Protein AF-W2TMZ4-F1 (afdb_monomer_lite)

pLDDT: mean 81.74, std 13.51, range [22.08, 96.88]

Sequence (343 aa):
MSKDCGSLALTAAIALEADFVFIPEVPPASDWPDVLCSHLQRKRKYDVRVARLGHIQRGGRPSFLDRYLGCRMGFEAINALLRSEPASPKVLCLKGHVIAKVPLSKVISYTRRVREERRKGSYGEAVDIRGGNFRQKTDFVQLIAEPPNFFFGVSKNFGVIHCGSPAAGMNGVTHAFVRIANHSKYNVYGIEGCWEGLMEGKFRELNWGNVAGWMSRGGSELGTKRQLPTDVEKIAEALNDQNIEGLLIVGGFEIIETMGGRCGFLAIMTALATGADKALVFQEDFTEKEIRKIFEDAWFKNERELGHYTIIRSEGANDSTTCEEIRRNFENFSSEKKVIVVD

InterPro domains:
  IPR000023 Phosphofructokinase domain [PF00365] (34-81)
  IPR000023 Phosphofructokinase domain [PF00365] (158-254)
  IPR000023 Phosphofructokinase domain [PF00365] (255-332)
  IPR015912 Phosphofructokinase, conserved site [PS00433] (49-67)
  IPR022953 ATP-dependent 6-phosphofructokinase [PR00476] (160-179)
  IPR022953 ATP-dependent 6-phosphofructokinase [PR00476] (185-198)
  IPR022953 ATP-dependent 6-phosphofructokinase [PR00476] (243-259)
  IPR022953 ATP-dependen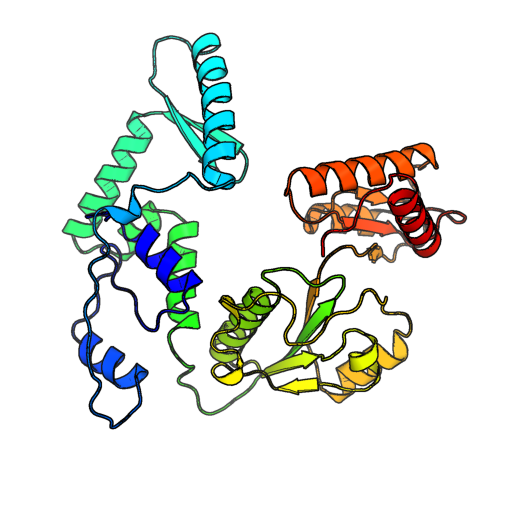t 6-phosphofructokinase [PR00476] (334-343)
  IPR035966 Phosphofructokinase superfamily [G3DSA:3.40.50.460] (1-45)
  IPR035966 Phosphofructokinase superfamily [G3DSA:3.40.50.460] (46-137)
  IPR035966 Phosphofructokinase superfamily [G3DSA:3.40.50.460] (254-342)
  IPR035966 Phosphofructokinase superfamily [SSF53784] (3-117)
  IPR035966 Phosphofructokinase superfamily [SSF53784] (142-321)

Foldseek 3Di:
DCPQFCPVQLVVCLLQVPLDTATLLDHDDPCVVVVSVVLVPDPDDDDDDDDDCPPVVPDDDDDPVRVVVVVVLVVVVVVCVVPDDPPFDWDFDDDPNDTDTHTPVVVVVLVVVLVVCSVVVVSVVNQPSVHDVSVVSVVLSVLLNDQAPDDDDADAEAEEEEEDFWFQCLLVVVLSCQSNCVNVRHWYWYQAPGLVSLLVLRTDTDHSPVSPPSSVDGTDPSDYDNDDNPPVPSNVVSCVVVRHPYYHYHYADDAAEDEDAQHQPVQVVVCVVVVAPEEQHLVDDDDPVNLVVLLVVQVVCVVSVVDGHYYYYYCNSDPVCHSVNSVVVSVVVVVVPPDDPPD

Organism: Necator americanus (NCBI:txid51031)

Structure (mmCIF, N/CA/C/O backbone):
data_AF-W2TMZ4-F1
#
_entry.id   AF-W2TMZ4-F1
#
loop_
_atom_site.group_PDB
_atom_site.id
_atom_site.type_symbol
_atom_site.label_atom_id
_atom_site.label_alt_id
_atom_site.label_comp_id
_atom_site.label_asym_id
_atom_site.label_entity_id
_atom_site.label_seq_id
_atom_site.pdbx_PDB_ins_code
_atom_site.Cartn_x
_atom_site.Cartn_y
_atom_site.Cartn_z
_atom_site.occupancy
_atom_site.B_iso_or_equiv
_atom_site.auth_seq_id
_atom_site.auth_comp_id
_atom_site.auth_asym_id
_atom_site.auth_atom_id
_atom_site.pdbx_PDB_model_num
ATOM 1 N N . MET A 1 1 ? 1.263 4.592 -23.435 1.00 80.94 1 MET A N 1
ATOM 2 C CA . MET A 1 1 ? 2.709 4.612 -23.097 1.00 80.94 1 MET A CA 1
ATOM 3 C C . MET A 1 1 ? 3.186 3.187 -22.791 1.00 80.94 1 MET A C 1
ATOM 5 O O . MET A 1 1 ? 2.329 2.339 -22.619 1.00 80.94 1 MET A O 1
ATOM 9 N N . SER A 1 2 ? 4.501 2.914 -22.727 1.00 74.50 2 SER A N 1
ATOM 10 C CA . SER A 1 2 ? 5.073 1.615 -22.296 1.00 74.50 2 SER A CA 1
ATOM 11 C C . SER A 1 2 ? 4.720 0.387 -23.165 1.00 74.50 2 SER A C 1
ATOM 13 O O . SER A 1 2 ? 4.033 -0.527 -22.726 1.00 74.50 2 SER A O 1
ATOM 15 N N . LYS A 1 3 ? 5.222 0.347 -24.412 1.00 77.94 3 LYS A N 1
ATOM 16 C CA . LYS A 1 3 ? 4.899 -0.708 -25.404 1.00 77.94 3 LYS A CA 1
ATOM 17 C C . LYS A 1 3 ? 5.165 -2.144 -24.919 1.00 77.94 3 LYS A C 1
ATOM 19 O O . LYS A 1 3 ? 4.419 -3.047 -25.271 1.00 77.94 3 LYS A O 1
ATOM 24 N N . ASP A 1 4 ? 6.210 -2.336 -24.114 1.00 85.31 4 ASP A N 1
ATOM 25 C CA . ASP A 1 4 ? 6.689 -3.663 -23.705 1.00 85.31 4 ASP A CA 1
ATOM 26 C C . ASP A 1 4 ? 6.558 -3.938 -22.200 1.00 85.31 4 ASP A C 1
ATOM 28 O O . ASP A 1 4 ? 7.120 -4.930 -21.735 1.00 85.31 4 ASP A O 1
ATOM 32 N N . CYS A 1 5 ? 5.910 -3.059 -21.425 1.00 90.69 5 CYS A N 1
ATOM 33 C CA . CYS A 1 5 ? 5.837 -3.191 -19.967 1.00 90.69 5 CYS A CA 1
ATOM 34 C C . CYS A 1 5 ? 4.483 -2.750 -19.398 1.00 90.69 5 CYS A C 1
ATOM 36 O O . CYS A 1 5 ? 4.091 -1.592 -19.548 1.00 90.69 5 CYS A O 1
ATOM 38 N N . GLY A 1 6 ? 3.806 -3.651 -18.689 1.00 92.88 6 GLY A N 1
ATOM 39 C CA . GLY A 1 6 ? 2.503 -3.425 -18.066 1.00 92.88 6 GLY A CA 1
ATOM 40 C C . GLY A 1 6 ? 2.525 -2.674 -16.735 1.00 92.88 6 GLY A C 1
ATOM 41 O O . GLY A 1 6 ? 1.464 -2.338 -16.226 1.00 92.88 6 GLY A O 1
ATOM 42 N N . SER A 1 7 ? 3.695 -2.358 -16.167 1.00 92.56 7 SER A N 1
ATOM 43 C CA . SER A 1 7 ? 3.798 -1.837 -14.789 1.00 92.56 7 SER A CA 1
ATOM 44 C C . SER A 1 7 ? 2.985 -0.565 -14.541 1.00 92.56 7 SER A C 1
ATOM 46 O O . SER A 1 7 ? 2.459 -0.378 -13.443 1.00 92.56 7 SER A O 1
ATOM 48 N N . LEU A 1 8 ? 2.906 0.328 -15.532 1.00 93.38 8 LEU A N 1
ATOM 49 C CA . LEU A 1 8 ? 2.123 1.556 -15.411 1.00 93.38 8 LEU A CA 1
ATOM 50 C C . LEU A 1 8 ? 0.622 1.263 -15.449 1.00 93.38 8 LEU A C 1
ATOM 52 O O . LEU A 1 8 ? -0.110 1.792 -14.623 1.00 93.38 8 LEU A O 1
ATOM 56 N N . ALA A 1 9 ? 0.183 0.408 -16.378 1.00 93.69 9 ALA A N 1
ATOM 57 C CA . ALA A 1 9 ? -1.216 0.003 -16.484 1.00 93.69 9 ALA A CA 1
ATOM 58 C C . ALA A 1 9 ? -1.670 -0.716 -15.212 1.00 93.69 9 ALA A C 1
ATOM 60 O O . ALA A 1 9 ? -2.728 -0.409 -14.688 1.00 93.69 9 ALA A O 1
ATOM 61 N N . LEU A 1 10 ? -0.822 -1.590 -14.670 1.00 92.81 10 LEU A N 1
ATOM 62 C CA . LEU A 1 10 ? -1.090 -2.326 -13.444 1.00 92.81 10 LEU A CA 1
ATOM 63 C C . LEU A 1 10 ? -1.180 -1.403 -12.223 1.00 92.81 10 LEU A C 1
ATOM 65 O O . LEU A 1 10 ? -2.120 -1.491 -11.449 1.00 92.81 10 LEU A O 1
ATOM 69 N N . THR A 1 11 ? -0.242 -0.464 -12.075 1.00 92.12 11 THR A N 1
ATOM 70 C CA . THR A 1 11 ? -0.281 0.501 -10.962 1.00 92.12 11 THR A CA 1
ATOM 71 C C . THR A 1 11 ? -1.493 1.436 -11.072 1.00 92.12 11 THR A C 1
ATOM 73 O O . THR A 1 11 ? -2.110 1.745 -10.060 1.00 92.12 11 THR A O 1
ATOM 76 N N . ALA A 1 12 ? -1.865 1.853 -12.287 1.00 92.31 12 ALA A N 1
ATOM 77 C CA . ALA A 1 12 ? -3.070 2.649 -12.515 1.00 92.31 12 ALA A CA 1
ATOM 78 C C . ALA A 1 12 ? -4.353 1.849 -12.249 1.00 92.31 12 ALA A C 1
ATOM 80 O O . ALA A 1 12 ? -5.278 2.387 -11.656 1.00 92.31 12 ALA A O 1
ATOM 81 N N . ALA A 1 13 ? -4.393 0.576 -12.650 1.00 91.12 13 ALA A N 1
ATOM 82 C CA . ALA A 1 13 ? -5.521 -0.311 -12.391 1.00 91.12 13 ALA A CA 1
ATOM 83 C C . ALA A 1 13 ? -5.754 -0.497 -10.892 1.00 91.12 13 ALA A C 1
ATOM 85 O O . ALA A 1 13 ? -6.890 -0.397 -10.449 1.00 91.12 13 ALA A O 1
ATOM 86 N N . ILE A 1 14 ? -4.676 -0.673 -10.119 1.00 89.56 14 ILE A N 1
ATOM 87 C CA . ILE A 1 14 ? -4.746 -0.683 -8.656 1.00 89.56 14 ILE A CA 1
ATOM 88 C C . ILE A 1 14 ? -5.342 0.630 -8.169 1.00 89.56 14 ILE A C 1
ATOM 90 O O . ILE A 1 14 ? -6.421 0.612 -7.603 1.00 89.56 14 ILE A O 1
ATOM 94 N N . ALA A 1 15 ? -4.682 1.756 -8.447 1.00 88.44 15 ALA A N 1
ATOM 95 C CA . ALA A 1 15 ? -5.043 3.056 -7.883 1.00 88.44 15 ALA A CA 1
ATOM 96 C C . ALA A 1 15 ? -6.461 3.540 -8.239 1.00 88.44 15 ALA A C 1
ATOM 98 O O . ALA A 1 15 ? -7.009 4.382 -7.534 1.00 88.44 15 ALA A O 1
ATOM 99 N N . LEU A 1 16 ? -7.025 3.053 -9.347 1.00 87.94 16 LEU A N 1
ATOM 100 C CA . LEU A 1 16 ? -8.347 3.434 -9.843 1.00 87.94 16 LEU A CA 1
ATOM 101 C C . LEU A 1 16 ? -9.415 2.359 -9.614 1.00 87.94 16 LEU A C 1
ATOM 103 O O . LEU A 1 16 ? -10.528 2.540 -10.097 1.00 87.94 16 LEU A O 1
ATOM 107 N N . GLU A 1 17 ? -9.087 1.257 -8.932 1.00 86.94 17 GLU A N 1
ATOM 108 C CA . GLU A 1 17 ? -9.983 0.102 -8.772 1.00 86.94 17 GLU A CA 1
ATOM 109 C C . GLU A 1 17 ? -10.542 -0.398 -10.120 1.00 86.94 17 GLU A C 1
ATOM 111 O O . GLU A 1 17 ? -11.734 -0.657 -10.256 1.00 86.94 17 GLU A O 1
ATOM 116 N N . ALA A 1 18 ? -9.695 -0.490 -11.150 1.00 88.25 18 ALA A N 1
ATOM 117 C CA . ALA A 1 18 ? -10.153 -0.880 -12.480 1.00 88.25 18 ALA A CA 1
ATOM 118 C C . ALA A 1 18 ? -10.718 -2.310 -12.484 1.00 88.25 18 ALA A C 1
ATOM 120 O O . ALA A 1 18 ? -10.058 -3.235 -12.011 1.00 88.25 18 ALA A O 1
ATOM 121 N N . ASP A 1 19 ? -11.883 -2.499 -13.112 1.00 85.06 19 ASP A N 1
ATOM 122 C CA . ASP A 1 19 ? -12.548 -3.807 -13.228 1.00 85.06 19 ASP A CA 1
ATOM 123 C C . ASP A 1 19 ? -11.737 -4.826 -14.046 1.00 85.06 19 ASP A C 1
ATOM 125 O O . ASP A 1 19 ? -11.918 -6.036 -13.925 1.00 85.06 19 ASP A O 1
ATOM 129 N N . PHE A 1 20 ? -10.865 -4.344 -14.937 1.00 87.31 20 PHE A N 1
ATOM 130 C CA . PHE A 1 20 ? -10.022 -5.193 -15.769 1.00 87.31 20 PHE A CA 1
ATOM 131 C C . PHE A 1 20 ? -8.765 -4.453 -16.228 1.00 87.31 20 PHE A C 1
ATOM 133 O O . PHE A 1 20 ? -8.796 -3.250 -16.508 1.00 87.31 20 PHE A O 1
ATOM 140 N N . VAL A 1 21 ? -7.652 -5.178 -16.373 1.00 90.75 21 VAL A N 1
ATOM 141 C CA . VAL A 1 21 ? -6.393 -4.626 -16.886 1.00 90.75 21 VAL A CA 1
ATOM 142 C C . VAL A 1 21 ? -5.788 -5.533 -17.950 1.00 90.75 21 VAL A C 1
ATOM 144 O O . VAL A 1 21 ? -5.666 -6.740 -17.776 1.00 90.75 21 VAL A O 1
ATOM 147 N N . PHE A 1 22 ? -5.354 -4.933 -19.057 1.00 91.38 22 PHE A N 1
ATOM 148 C CA . PHE A 1 22 ? -4.614 -5.632 -20.103 1.00 91.38 22 PHE A CA 1
ATOM 149 C C . PHE A 1 22 ? -3.136 -5.282 -19.998 1.00 91.38 22 PHE A C 1
ATOM 151 O O . PHE A 1 22 ? -2.757 -4.112 -20.128 1.00 91.38 22 PHE A O 1
ATOM 158 N N . ILE A 1 23 ? -2.292 -6.295 -19.794 1.00 92.62 23 ILE A N 1
ATOM 159 C CA . ILE A 1 23 ? -0.842 -6.120 -19.737 1.00 92.62 23 ILE A CA 1
ATOM 160 C C . ILE A 1 23 ? -0.109 -7.084 -20.673 1.00 92.62 23 ILE A C 1
ATOM 162 O O . ILE A 1 23 ? -0.524 -8.223 -20.857 1.00 92.62 23 ILE A O 1
ATOM 166 N N . PRO A 1 24 ? 1.014 -6.652 -21.266 1.00 91.19 24 PRO A N 1
ATOM 167 C CA . PRO A 1 24 ? 1.786 -7.489 -22.175 1.00 91.19 24 PRO A CA 1
ATOM 168 C C . PRO A 1 24 ? 2.429 -8.719 -21.513 1.00 91.19 24 PRO A C 1
ATOM 170 O O . PRO A 1 24 ? 2.790 -9.663 -22.219 1.00 91.19 24 PRO A O 1
ATOM 173 N N . GLU A 1 25 ? 2.663 -8.673 -20.200 1.00 91.06 25 GLU A N 1
ATOM 174 C CA . GLU A 1 25 ? 3.230 -9.774 -19.416 1.00 91.06 25 GLU A CA 1
ATOM 175 C C . GLU A 1 25 ? 2.227 -10.892 -19.119 1.00 91.06 25 GLU A C 1
ATOM 177 O O . GLU A 1 25 ? 2.657 -12.024 -18.953 1.00 91.06 25 GLU A O 1
ATOM 182 N N . VAL A 1 26 ? 0.929 -10.585 -19.086 1.00 89.12 26 VAL A N 1
ATOM 183 C CA . VAL A 1 26 ? -0.158 -11.536 -18.816 1.00 89.12 26 VAL A CA 1
ATOM 184 C C . VAL A 1 26 ? -1.250 -11.276 -19.855 1.00 89.12 26 VAL A C 1
ATOM 186 O O . VAL A 1 26 ? -2.139 -10.453 -19.620 1.00 89.12 26 VAL A O 1
ATOM 189 N N . PRO A 1 27 ? -1.145 -11.873 -21.055 1.00 88.75 27 PRO A N 1
ATOM 190 C CA . PRO A 1 27 ? -2.171 -11.695 -22.068 1.00 88.75 27 PRO A CA 1
ATOM 191 C C . PRO A 1 27 ? -3.493 -12.315 -21.597 1.00 88.75 27 PRO A C 1
ATOM 193 O O . PRO A 1 27 ? -3.479 -13.329 -20.896 1.00 88.75 27 PRO A O 1
ATOM 196 N N . PRO A 1 28 ? -4.633 -11.726 -21.985 1.00 88.12 28 PRO A N 1
ATOM 197 C CA . PRO A 1 28 ? -5.936 -12.272 -21.636 1.00 88.12 28 PRO A CA 1
ATOM 198 C C . PRO A 1 28 ? -6.146 -13.652 -22.282 1.00 88.12 28 PRO A C 1
ATOM 200 O O . PRO A 1 28 ? -5.740 -13.872 -23.428 1.00 88.12 28 PRO A O 1
ATOM 203 N N . ALA A 1 29 ? -6.800 -14.564 -21.560 1.00 87.25 29 ALA A N 1
ATOM 204 C CA . ALA A 1 29 ? -7.260 -15.845 -22.099 1.00 87.25 29 ALA A CA 1
ATOM 205 C C . ALA A 1 29 ? -8.334 -15.623 -23.180 1.00 87.25 29 ALA A C 1
ATOM 207 O O . ALA A 1 29 ? -8.919 -14.550 -23.255 1.00 87.25 29 ALA A O 1
ATOM 208 N N . SER A 1 30 ? -8.599 -16.599 -24.049 1.00 89.12 30 SER A N 1
ATOM 209 C CA . SER A 1 30 ? -9.514 -16.429 -25.195 1.00 89.12 30 SER A CA 1
ATOM 210 C C . SER A 1 30 ? -10.954 -16.062 -24.811 1.00 89.12 30 SER A C 1
ATOM 212 O O . SER A 1 30 ? -11.652 -15.434 -25.600 1.00 89.12 30 SER A O 1
ATOM 214 N N . ASP A 1 31 ? -11.375 -16.446 -23.610 1.00 89.94 31 ASP A N 1
ATOM 215 C CA . ASP A 1 31 ? -12.687 -16.205 -23.002 1.00 89.94 31 ASP A CA 1
ATOM 216 C C . ASP A 1 31 ? -12.772 -14.864 -22.250 1.00 89.94 31 ASP A C 1
ATOM 218 O O . ASP A 1 31 ? -13.804 -14.545 -21.660 1.00 89.94 31 ASP A O 1
ATOM 222 N N . TRP A 1 32 ? -11.729 -14.025 -22.305 1.00 88.19 32 TRP A N 1
ATOM 223 C CA . TRP A 1 32 ? -11.733 -12.710 -21.658 1.00 88.19 32 TRP A CA 1
ATOM 224 C C . TRP A 1 32 ? -12.945 -11.821 -21.982 1.00 88.19 32 TRP A C 1
ATOM 226 O O . TRP A 1 32 ? -13.347 -11.079 -21.082 1.00 88.19 32 TRP A O 1
ATOM 236 N N . PRO A 1 33 ? -13.548 -11.837 -23.197 1.00 87.75 33 PRO A N 1
ATOM 237 C CA . PRO A 1 33 ? -14.726 -11.019 -23.461 1.00 87.75 33 PRO A CA 1
ATOM 238 C C . PRO A 1 33 ? -15.910 -11.453 -22.598 1.00 87.75 33 PRO A C 1
ATOM 240 O O . PRO A 1 33 ? -16.601 -10.605 -22.040 1.00 87.75 33 PRO A O 1
ATOM 243 N N . ASP A 1 34 ? -16.106 -12.763 -22.444 1.00 85.94 34 ASP A N 1
ATOM 244 C CA . ASP A 1 34 ? -17.197 -13.333 -21.658 1.00 85.94 34 ASP A CA 1
ATOM 245 C C . ASP A 1 34 ? -16.980 -13.090 -20.164 1.00 85.94 34 ASP A C 1
ATOM 247 O O . ASP A 1 34 ? -17.918 -12.713 -19.459 1.00 85.94 34 ASP A O 1
ATOM 251 N N . VAL A 1 35 ? -15.735 -13.215 -19.690 1.00 82.81 35 VAL A N 1
ATOM 252 C CA . VAL A 1 35 ? -15.348 -12.888 -18.308 1.00 82.81 35 VAL A CA 1
ATOM 253 C C . VAL A 1 35 ? -15.600 -11.409 -18.010 1.00 82.81 35 VAL A C 1
ATOM 255 O O . VAL A 1 35 ? -16.278 -11.081 -17.038 1.00 82.81 35 VAL A O 1
ATOM 258 N N . LEU A 1 36 ? -15.144 -10.501 -18.880 1.00 83.19 36 LEU A N 1
ATOM 259 C CA . LEU A 1 36 ? -15.360 -9.061 -18.721 1.00 83.19 36 LEU A CA 1
ATOM 260 C C . LEU A 1 36 ? -16.853 -8.705 -18.734 1.00 83.19 36 LEU A C 1
ATOM 262 O O . LEU A 1 36 ? -17.326 -7.954 -17.880 1.00 83.19 36 LEU A O 1
ATOM 266 N N . CYS A 1 37 ? -17.614 -9.250 -19.685 1.00 81.44 37 CYS A N 1
ATOM 267 C CA . CYS A 1 37 ? -19.059 -9.045 -19.750 1.00 81.44 37 CYS A CA 1
ATOM 268 C C . CYS A 1 37 ? -19.773 -9.599 -18.512 1.00 81.44 37 CYS A C 1
ATOM 270 O O . CYS A 1 37 ? -20.729 -8.980 -18.037 1.00 81.44 37 CYS A O 1
ATOM 272 N N . SER A 1 38 ? -19.294 -10.723 -17.978 1.00 79.44 38 SER A N 1
ATOM 273 C CA . SER A 1 38 ? -19.798 -11.306 -16.739 1.00 79.44 38 SER A CA 1
ATOM 274 C C . SER A 1 38 ? -19.503 -10.401 -15.550 1.00 79.44 38 SER A C 1
ATOM 276 O O . SER A 1 38 ? -20.437 -10.104 -14.823 1.00 79.44 38 SER A O 1
ATOM 278 N N . HIS A 1 39 ? -18.283 -9.879 -15.377 1.00 75.50 39 HIS A N 1
ATOM 279 C CA . HIS A 1 39 ? -17.939 -8.964 -14.272 1.00 75.50 39 HIS A CA 1
ATOM 280 C C . HIS A 1 39 ? -18.761 -7.677 -14.285 1.00 75.50 39 HIS A C 1
ATOM 282 O O . HIS A 1 39 ? -19.214 -7.206 -13.244 1.00 75.50 39 HIS A O 1
ATOM 288 N N . LEU A 1 40 ? -19.042 -7.140 -15.472 1.00 75.12 40 LEU A N 1
ATOM 289 C CA . LEU A 1 40 ? -19.864 -5.941 -15.614 1.00 75.12 40 LEU A CA 1
ATOM 290 C C . LEU A 1 40 ? -21.353 -6.175 -15.269 1.00 75.12 40 LEU A C 1
ATOM 292 O O . LEU A 1 40 ? -22.114 -5.206 -15.326 1.00 75.12 40 LEU A O 1
ATOM 296 N N . GLN A 1 41 ? -21.766 -7.417 -14.933 1.00 65.00 41 GLN A N 1
ATOM 297 C CA . GLN A 1 41 ? -23.056 -7.887 -14.377 1.00 65.00 41 GLN A CA 1
ATOM 298 C C . GLN A 1 41 ? -24.266 -6.939 -14.517 1.00 65.00 41 GLN A C 1
ATOM 300 O O . GLN A 1 41 ? -25.002 -6.707 -13.557 1.00 65.00 41 GLN A O 1
ATOM 305 N N . ARG A 1 42 ? -24.564 -6.381 -15.697 1.00 54.56 42 ARG A N 1
ATOM 306 C CA . ARG A 1 42 ? -25.829 -5.655 -15.906 1.00 54.56 42 ARG A CA 1
ATOM 307 C C . ARG A 1 42 ? -26.330 -5.844 -17.324 1.00 54.56 42 ARG A C 1
ATOM 309 O O . ARG A 1 42 ? -25.661 -5.524 -18.299 1.00 54.56 42 ARG A O 1
ATOM 316 N N . LYS A 1 43 ? -27.585 -6.285 -17.406 1.00 45.75 43 LYS A N 1
ATOM 317 C CA . LYS A 1 43 ? -28.441 -6.361 -18.598 1.00 45.75 43 LYS A CA 1
ATOM 318 C C . LYS A 1 43 ? -28.769 -4.970 -19.181 1.00 45.75 43 LYS A C 1
ATOM 320 O O . LYS A 1 43 ? -29.933 -4.672 -19.438 1.00 45.75 43 LYS A O 1
ATOM 325 N N . ARG A 1 44 ? -27.796 -4.065 -19.326 1.00 55.22 44 ARG A N 1
ATOM 326 C CA . ARG A 1 44 ? -28.009 -2.719 -19.879 1.00 55.22 44 ARG A CA 1
ATOM 327 C C . ARG A 1 44 ? -27.075 -2.478 -21.059 1.00 55.22 44 ARG A C 1
ATOM 329 O O . ARG A 1 44 ? -25.922 -2.889 -21.042 1.00 55.22 44 ARG A O 1
ATOM 336 N N . LYS A 1 45 ? -27.586 -1.792 -22.085 1.00 68.62 45 LYS A N 1
ATOM 337 C CA . LYS A 1 45 ? -26.752 -1.230 -23.151 1.00 68.62 45 LYS A CA 1
ATOM 338 C C . LYS A 1 45 ? -25.839 -0.179 -22.522 1.00 68.62 45 LYS A C 1
ATOM 340 O O . LYS A 1 45 ? -26.334 0.825 -22.015 1.00 68.62 45 LYS A O 1
ATOM 345 N N . TYR A 1 46 ? -24.538 -0.431 -22.532 1.00 75.19 46 TYR A N 1
ATOM 346 C CA . TYR A 1 46 ? -23.534 0.525 -22.083 1.00 75.19 46 TYR A CA 1
ATOM 347 C C . TYR A 1 46 ? -23.138 1.447 -23.241 1.00 75.19 46 TYR A C 1
ATOM 349 O O . TYR A 1 46 ? -22.933 0.976 -24.360 1.00 75.19 46 TYR A O 1
ATOM 357 N N . ASP A 1 47 ? -23.025 2.750 -22.976 1.00 84.56 47 ASP A N 1
ATOM 358 C CA . ASP A 1 47 ? -22.334 3.668 -23.886 1.00 84.56 47 ASP A CA 1
ATOM 359 C C . ASP A 1 47 ? -20.828 3.533 -23.640 1.00 84.56 47 ASP A C 1
ATOM 361 O O . ASP A 1 47 ? -20.339 3.814 -22.544 1.00 84.56 47 ASP A O 1
ATOM 365 N N . VAL A 1 48 ? -20.097 3.048 -24.643 1.00 86.12 48 VAL A N 1
ATOM 366 C CA . VAL A 1 48 ? -18.663 2.770 -24.530 1.00 86.12 48 VAL A CA 1
ATOM 367 C C . VAL A 1 48 ? -17.878 3.926 -25.131 1.00 86.12 48 VAL A C 1
ATOM 369 O O . VAL A 1 48 ? -18.013 4.253 -26.311 1.00 86.12 48 VAL A O 1
ATOM 372 N N . ARG A 1 49 ? -16.992 4.517 -24.328 1.00 93.25 49 ARG A N 1
ATOM 373 C CA . ARG A 1 49 ? -16.074 5.575 -24.757 1.00 93.25 49 ARG A CA 1
ATOM 374 C C . ARG A 1 49 ? -14.635 5.110 -24.614 1.00 93.25 49 ARG A C 1
ATOM 376 O O . ARG A 1 49 ? -14.271 4.463 -23.639 1.00 93.25 49 ARG A O 1
ATOM 383 N N . VAL A 1 50 ? -13.807 5.469 -25.592 1.00 94.62 50 VAL A N 1
ATOM 384 C CA . VAL A 1 50 ? -12.384 5.120 -25.611 1.00 94.62 50 VAL A CA 1
ATOM 385 C C . VAL A 1 50 ? -11.560 6.391 -25.475 1.00 94.62 50 VAL A C 1
ATOM 387 O O . VAL A 1 50 ? -11.582 7.248 -26.357 1.00 94.62 50 VAL A O 1
ATOM 390 N N . ALA A 1 51 ? -10.793 6.492 -24.391 1.00 94.94 51 ALA A N 1
ATOM 391 C CA . ALA A 1 51 ? -9.850 7.581 -24.168 1.00 94.94 51 ALA A CA 1
ATOM 392 C C . ALA A 1 51 ? -8.408 7.102 -24.393 1.00 94.94 51 ALA A C 1
ATOM 394 O O . ALA A 1 51 ? -7.947 6.141 -23.779 1.00 94.94 51 ALA A O 1
ATOM 395 N N . ARG A 1 52 ? -7.663 7.794 -25.264 1.00 93.88 52 ARG A N 1
ATOM 396 C CA . ARG A 1 52 ? -6.228 7.551 -25.489 1.00 93.88 52 ARG A CA 1
ATOM 397 C C . ARG A 1 52 ? -5.422 8.707 -24.906 1.00 93.88 52 ARG A C 1
ATOM 399 O O . ARG A 1 52 ? -5.282 9.738 -25.549 1.00 93.88 52 ARG A O 1
ATOM 406 N N . LEU A 1 53 ? -4.858 8.511 -23.712 1.00 93.75 53 LEU A N 1
ATOM 407 C CA . LEU A 1 53 ? -4.136 9.566 -22.979 1.00 93.75 53 LEU A CA 1
ATOM 408 C C . LEU A 1 53 ? -2.926 10.136 -23.750 1.00 93.75 53 LEU A C 1
ATOM 410 O O . LEU A 1 53 ? -2.640 11.328 -23.685 1.00 93.75 53 LEU A O 1
ATOM 414 N N . GLY A 1 54 ? -2.201 9.304 -24.502 1.00 92.12 54 GLY A N 1
ATOM 415 C CA . GLY A 1 54 ? -1.107 9.769 -25.362 1.00 92.12 54 GLY A CA 1
ATOM 416 C C . GLY A 1 54 ? 0.064 10.400 -24.594 1.00 92.12 54 GLY A C 1
ATOM 417 O O . GLY A 1 54 ? 0.576 9.825 -23.634 1.00 92.12 54 GLY A O 1
ATOM 418 N N . HIS A 1 55 ? 0.533 11.562 -25.058 1.00 92.94 55 HIS A N 1
ATOM 419 C CA . HIS A 1 55 ? 1.753 12.214 -24.561 1.00 92.94 55 HIS A CA 1
ATOM 420 C C . HIS A 1 55 ? 1.587 12.937 -23.221 1.00 92.94 55 HIS A C 1
ATOM 422 O O . HIS A 1 55 ? 2.597 13.224 -22.581 1.00 92.94 55 HIS A O 1
ATOM 428 N N . ILE A 1 56 ? 0.352 13.167 -22.759 1.00 93.50 56 ILE A N 1
ATOM 429 C CA . ILE A 1 56 ? 0.101 13.825 -21.467 1.00 93.50 56 ILE A CA 1
ATOM 430 C C . ILE A 1 56 ? 0.755 13.068 -20.303 1.00 93.50 56 ILE A C 1
ATOM 432 O O . ILE A 1 56 ? 1.201 13.675 -19.341 1.00 93.50 56 ILE A O 1
ATOM 436 N N . GLN A 1 57 ? 0.921 11.749 -20.453 1.00 92.00 57 GLN A N 1
ATOM 437 C CA . GLN A 1 57 ? 1.549 10.861 -19.473 1.00 92.00 57 GLN A CA 1
ATOM 438 C C . GLN A 1 57 ? 3.063 11.099 -19.286 1.00 92.00 57 GLN A C 1
ATOM 440 O O . GLN A 1 57 ? 3.656 10.494 -18.400 1.00 92.00 57 GLN A O 1
ATOM 445 N N . ARG A 1 58 ? 3.710 11.900 -20.148 1.00 91.62 58 ARG A N 1
ATOM 446 C CA . ARG A 1 58 ? 5.145 12.244 -20.065 1.00 91.62 58 ARG A CA 1
ATOM 447 C C . ARG A 1 58 ? 5.403 13.681 -19.613 1.00 91.62 58 ARG A C 1
ATOM 449 O O . ARG A 1 58 ? 6.539 14.005 -19.288 1.00 91.62 58 ARG A O 1
ATOM 456 N N . GLY A 1 59 ? 4.391 14.540 -19.710 1.00 90.31 59 GLY A N 1
ATOM 457 C CA . GLY A 1 59 ? 4.489 15.952 -19.355 1.00 90.31 59 GLY A CA 1
ATOM 458 C C . GLY A 1 59 ? 4.073 16.212 -17.908 1.00 90.31 59 GLY A C 1
ATOM 459 O O . GLY A 1 59 ? 3.921 15.289 -17.114 1.00 90.31 59 GLY A O 1
ATOM 460 N N . GLY A 1 60 ? 3.843 17.486 -17.588 1.00 93.12 60 GLY A N 1
ATOM 461 C CA . GLY A 1 60 ? 3.443 17.921 -16.249 1.00 93.12 60 GLY A CA 1
ATOM 462 C C . GLY A 1 60 ? 4.627 18.221 -15.327 1.00 93.12 60 GLY A C 1
ATOM 463 O O . GLY A 1 60 ? 5.791 18.147 -15.722 1.00 93.12 60 GLY A O 1
ATOM 464 N N . ARG A 1 61 ? 4.317 18.621 -14.090 1.00 91.88 61 ARG A N 1
ATOM 465 C CA . ARG A 1 61 ? 5.328 18.852 -13.051 1.00 91.88 61 ARG A CA 1
ATOM 466 C C . ARG A 1 61 ? 5.685 17.509 -12.397 1.00 91.88 61 ARG A C 1
ATOM 468 O O . ARG A 1 61 ? 4.760 16.767 -12.073 1.00 91.88 61 ARG A O 1
ATOM 475 N N . PRO A 1 62 ? 6.976 17.196 -12.179 1.00 88.00 62 PRO A N 1
ATOM 476 C CA . PRO A 1 62 ? 7.368 15.965 -11.496 1.00 88.00 62 PRO A CA 1
ATOM 477 C C . PRO A 1 62 ? 6.765 15.874 -10.088 1.00 88.00 62 PRO A C 1
ATOM 479 O O . PRO A 1 62 ? 6.678 16.885 -9.381 1.00 88.00 62 PRO A O 1
ATOM 482 N N . SER A 1 63 ? 6.381 14.664 -9.673 1.00 81.38 63 SER A N 1
ATOM 483 C CA . SER A 1 63 ? 5.849 14.415 -8.328 1.00 81.38 63 SER A CA 1
ATOM 484 C C . SER A 1 63 ? 6.900 14.700 -7.243 1.00 81.38 63 SER A C 1
ATOM 486 O O . SER A 1 63 ? 8.091 14.842 -7.534 1.00 81.38 63 SER A O 1
ATOM 488 N N . PHE A 1 64 ? 6.488 14.796 -5.972 1.00 79.00 64 PHE A N 1
ATOM 489 C CA . PHE A 1 64 ? 7.444 14.857 -4.856 1.00 79.00 64 PHE A CA 1
ATOM 490 C C . PHE A 1 64 ? 8.449 13.699 -4.922 1.00 79.00 64 PHE A C 1
ATOM 492 O O . PHE A 1 64 ? 9.657 13.936 -4.893 1.00 79.00 64 PHE A O 1
ATOM 499 N N . LEU A 1 65 ? 7.953 12.472 -5.112 1.00 76.88 65 LEU A N 1
ATOM 500 C CA . LEU A 1 65 ? 8.783 11.273 -5.161 1.00 76.88 65 LEU A CA 1
ATOM 501 C C . LEU A 1 65 ? 9.797 11.321 -6.311 1.00 76.88 65 LEU A C 1
ATOM 503 O O . LEU A 1 65 ? 10.971 11.029 -6.093 1.00 76.88 65 LEU A O 1
ATOM 507 N N . ASP A 1 66 ? 9.383 11.744 -7.510 1.00 86.12 66 ASP A N 1
ATOM 508 C CA . ASP A 1 66 ? 10.291 11.864 -8.660 1.00 86.12 66 ASP A CA 1
ATOM 509 C C . ASP A 1 66 ? 11.381 12.916 -8.421 1.00 86.12 66 ASP A C 1
ATOM 511 O O . ASP A 1 66 ? 12.549 12.680 -8.734 1.00 86.12 66 ASP A O 1
ATOM 515 N N . ARG A 1 67 ? 11.026 14.066 -7.828 1.00 79.88 67 ARG A N 1
ATOM 516 C CA . ARG A 1 67 ? 11.995 15.120 -7.474 1.00 79.88 67 ARG A CA 1
ATOM 517 C C . ARG A 1 67 ? 12.990 14.626 -6.429 1.00 79.88 67 ARG A C 1
ATOM 519 O O . ARG A 1 67 ? 14.198 14.762 -6.617 1.00 79.88 67 ARG A O 1
ATOM 526 N N . TYR A 1 68 ? 12.490 14.023 -5.355 1.00 77.94 68 TYR A N 1
ATOM 527 C CA . TYR A 1 68 ? 13.304 13.499 -4.263 1.00 77.94 68 TYR A CA 1
ATOM 528 C C . TYR A 1 68 ? 14.264 12.402 -4.743 1.00 77.94 68 TYR A C 1
ATOM 530 O O . TYR A 1 68 ? 15.470 12.465 -4.480 1.00 77.94 68 TYR A O 1
ATOM 538 N N . LEU A 1 69 ? 13.760 11.421 -5.499 1.00 83.00 69 LEU A N 1
ATOM 539 C CA . LEU A 1 69 ? 14.581 10.349 -6.059 1.00 83.00 69 LEU A CA 1
ATOM 540 C C . LEU A 1 69 ? 15.590 10.878 -7.077 1.00 83.00 69 LEU A C 1
ATOM 542 O O . LEU A 1 69 ? 16.746 10.462 -7.032 1.00 83.00 69 LEU A O 1
ATOM 546 N N . GLY A 1 70 ? 15.195 11.818 -7.940 1.00 88.94 70 GLY A N 1
ATOM 547 C CA . GLY A 1 70 ? 16.093 12.457 -8.900 1.00 88.94 70 GLY A CA 1
ATOM 548 C C . GLY A 1 70 ? 17.296 13.114 -8.219 1.00 88.94 70 GLY A C 1
ATOM 549 O O . GLY A 1 70 ? 18.438 12.836 -8.586 1.00 88.94 70 GLY A O 1
ATOM 550 N N . CYS A 1 71 ? 17.058 13.901 -7.165 1.00 85.06 71 CYS A N 1
ATOM 551 C CA . CYS A 1 71 ? 18.123 14.525 -6.378 1.00 85.06 71 CYS A CA 1
ATOM 552 C C . CYS A 1 71 ? 19.044 13.488 -5.716 1.00 85.06 71 CYS A C 1
ATOM 554 O O . CYS A 1 71 ? 20.268 13.589 -5.818 1.00 85.06 71 CYS A O 1
ATOM 556 N N . ARG A 1 72 ? 18.475 12.458 -5.073 1.00 88.25 72 ARG A N 1
ATOM 557 C CA . ARG A 1 72 ? 19.271 11.405 -4.419 1.00 88.25 72 ARG A CA 1
ATOM 558 C C . ARG A 1 72 ? 20.103 10.597 -5.411 1.00 88.25 72 ARG A C 1
ATOM 560 O O . ARG A 1 72 ? 21.254 10.279 -5.120 1.00 88.25 72 ARG A O 1
ATOM 567 N N . MET A 1 73 ? 19.540 10.268 -6.571 1.00 92.62 73 MET A N 1
ATOM 568 C CA . MET A 1 73 ? 20.263 9.564 -7.629 1.00 92.62 73 MET A CA 1
ATOM 569 C C . MET A 1 73 ? 21.374 10.433 -8.221 1.00 92.62 73 MET A C 1
ATOM 571 O O . MET A 1 73 ? 22.456 9.912 -8.468 1.00 92.62 73 MET A O 1
ATOM 575 N N . GLY A 1 74 ? 21.157 11.742 -8.385 1.00 93.25 74 GLY A N 1
ATOM 576 C CA . GLY A 1 74 ? 22.201 12.675 -8.817 1.00 93.25 74 GLY A CA 1
ATOM 577 C C . GLY A 1 74 ? 23.388 12.723 -7.850 1.00 93.25 74 GLY A C 1
ATOM 578 O O . GLY A 1 74 ? 24.536 12.592 -8.271 1.00 93.25 74 GLY A O 1
ATOM 579 N N . PHE A 1 75 ? 23.113 12.819 -6.546 1.00 89.94 75 PHE A N 1
ATOM 580 C CA . PHE A 1 75 ? 24.146 12.764 -5.507 1.00 89.94 75 PHE A CA 1
ATOM 581 C C . PHE A 1 75 ? 24.919 11.435 -5.529 1.00 89.94 75 PHE A C 1
ATOM 583 O O . PHE A 1 75 ? 26.151 11.420 -5.545 1.00 89.94 75 PHE A O 1
ATOM 590 N N . GLU A 1 76 ? 24.206 10.307 -5.587 1.00 91.19 76 GLU A N 1
ATOM 591 C CA . GLU A 1 76 ? 24.846 8.989 -5.607 1.00 91.19 76 GLU A CA 1
ATOM 592 C C . GLU A 1 76 ? 25.630 8.737 -6.902 1.00 91.19 76 GLU A C 1
ATOM 594 O O . GLU A 1 76 ? 26.627 8.018 -6.880 1.00 91.19 76 GLU A O 1
ATOM 599 N N . ALA A 1 77 ? 25.244 9.359 -8.020 1.00 93.31 77 ALA A N 1
ATOM 600 C CA . ALA A 1 77 ? 25.979 9.263 -9.278 1.00 93.31 77 ALA A CA 1
ATOM 601 C C . ALA A 1 77 ? 27.371 9.888 -9.165 1.00 93.31 77 ALA A C 1
ATOM 603 O O . ALA A 1 77 ? 28.348 9.261 -9.569 1.00 93.31 77 ALA A O 1
ATOM 604 N N . ILE A 1 78 ? 27.484 11.071 -8.554 1.00 92.06 78 ILE A N 1
ATOM 605 C CA . ILE A 1 78 ? 28.784 11.711 -8.308 1.00 92.06 78 ILE A CA 1
ATOM 606 C C . ILE A 1 78 ? 29.644 10.846 -7.384 1.00 92.06 78 ILE A C 1
ATOM 608 O O . ILE A 1 78 ? 30.799 10.568 -7.703 1.00 92.06 78 ILE A O 1
ATOM 612 N N . ASN A 1 79 ? 29.077 10.340 -6.285 1.00 89.06 79 ASN A N 1
ATOM 613 C CA . ASN A 1 79 ? 29.802 9.441 -5.382 1.00 89.06 79 ASN A CA 1
ATOM 614 C C . ASN A 1 79 ? 30.263 8.159 -6.079 1.00 89.06 79 ASN A C 1
ATOM 616 O O . ASN A 1 79 ? 31.346 7.651 -5.790 1.00 89.06 79 ASN A O 1
ATOM 620 N N . ALA A 1 80 ? 29.440 7.619 -6.980 1.00 88.88 80 ALA A N 1
ATOM 621 C CA . ALA A 1 80 ? 29.793 6.454 -7.768 1.00 88.88 80 ALA A CA 1
ATOM 622 C C . ALA A 1 80 ? 30.971 6.758 -8.697 1.00 88.88 80 ALA A C 1
ATOM 624 O O . ALA A 1 80 ? 31.901 5.964 -8.714 1.00 88.88 80 ALA A O 1
ATOM 625 N N . LEU A 1 81 ? 30.952 7.896 -9.399 1.00 89.19 81 LEU A N 1
ATOM 626 C CA . LEU A 1 81 ? 32.005 8.310 -10.332 1.00 89.19 81 LEU A CA 1
ATOM 627 C C . LEU A 1 81 ? 33.339 8.588 -9.630 1.00 89.19 81 LEU A C 1
ATOM 629 O O . LEU A 1 81 ? 34.376 8.125 -10.092 1.00 89.19 81 LEU A O 1
ATOM 633 N N . LEU A 1 82 ? 33.319 9.290 -8.492 1.00 88.56 82 LEU A N 1
ATOM 634 C CA . LEU A 1 82 ? 34.533 9.618 -7.731 1.00 88.56 82 LEU A CA 1
ATOM 635 C C . LEU A 1 82 ? 35.210 8.386 -7.116 1.00 88.56 82 LEU A C 1
ATOM 637 O O . LEU A 1 82 ? 36.412 8.401 -6.874 1.00 88.56 82 LEU A O 1
ATOM 641 N N . ARG A 1 83 ? 34.439 7.332 -6.825 1.00 83.12 83 ARG A N 1
ATOM 642 C CA . ARG A 1 83 ? 34.920 6.111 -6.158 1.00 83.12 83 ARG A CA 1
ATOM 643 C C . ARG A 1 83 ? 35.062 4.917 -7.103 1.00 83.12 83 ARG A C 1
ATOM 645 O O . ARG A 1 83 ? 35.440 3.838 -6.653 1.00 83.12 83 ARG A O 1
ATOM 652 N N . SER A 1 84 ? 34.674 5.047 -8.371 1.00 71.56 84 SER A N 1
ATOM 653 C CA . SER A 1 84 ? 34.694 3.929 -9.315 1.00 71.56 84 SER A CA 1
ATOM 654 C C . SER A 1 84 ? 36.033 3.806 -10.018 1.00 71.56 84 SER A C 1
ATOM 656 O O . SER A 1 84 ? 36.506 4.764 -10.623 1.00 71.56 84 SER A O 1
ATOM 658 N N . GLU A 1 85 ? 36.565 2.588 -10.059 1.00 66.69 85 GLU A N 1
ATOM 659 C CA . GLU A 1 85 ? 37.555 2.223 -11.066 1.00 66.69 85 GLU A CA 1
ATOM 660 C C . GLU A 1 85 ? 36.899 2.208 -12.469 1.00 66.69 85 GLU A C 1
ATOM 662 O O . GLU A 1 85 ? 35.751 1.760 -12.594 1.00 66.69 85 GLU A O 1
ATOM 667 N N . PRO A 1 86 ? 37.596 2.655 -13.534 1.00 65.81 86 PRO A N 1
ATOM 668 C CA . PRO A 1 86 ? 37.027 2.879 -14.873 1.00 65.81 86 PRO A CA 1
ATOM 669 C C . PRO A 1 86 ? 36.421 1.653 -15.584 1.00 65.81 86 PRO A C 1
ATOM 671 O O . PRO A 1 86 ? 35.857 1.784 -16.667 1.00 65.81 86 PRO A O 1
ATOM 674 N N . ALA A 1 87 ? 36.560 0.447 -15.032 1.00 66.62 87 ALA A N 1
ATOM 675 C CA . ALA A 1 87 ? 36.433 -0.791 -15.797 1.00 66.62 87 ALA A CA 1
ATOM 676 C C . ALA A 1 87 ? 35.000 -1.333 -15.969 1.00 66.62 87 ALA A C 1
ATOM 678 O O . ALA A 1 87 ? 34.799 -2.250 -16.765 1.00 66.62 87 ALA A O 1
ATOM 679 N N . SER A 1 88 ? 33.982 -0.826 -15.255 1.00 77.88 88 SER A N 1
ATOM 680 C CA . SER A 1 88 ? 32.623 -1.382 -15.380 1.00 77.88 88 SER A CA 1
ATOM 681 C C . SER A 1 88 ? 31.513 -0.330 -15.282 1.00 77.88 88 SER A C 1
ATOM 683 O O . SER A 1 88 ? 31.330 0.253 -14.209 1.00 77.88 88 SER A O 1
ATOM 685 N N . PRO A 1 89 ? 30.724 -0.106 -16.356 1.00 89.38 89 PRO A N 1
ATOM 686 C CA . PRO A 1 89 ? 29.589 0.807 -16.313 1.00 89.38 89 PRO A CA 1
ATOM 687 C C . PRO A 1 89 ? 28.499 0.278 -15.375 1.00 89.38 89 PRO A C 1
ATOM 689 O O . PRO A 1 89 ? 28.101 -0.892 -15.430 1.00 89.38 89 PRO A O 1
ATOM 692 N N . LYS A 1 90 ? 27.983 1.166 -14.523 1.00 90.69 90 LYS A N 1
ATOM 693 C CA . LYS A 1 90 ? 26.949 0.865 -13.527 1.00 90.69 90 LYS A CA 1
ATOM 694 C C . LYS A 1 90 ? 25.718 1.734 -13.765 1.00 90.69 90 LYS A C 1
ATOM 696 O O . LYS A 1 90 ? 25.819 2.865 -14.226 1.00 90.69 90 LYS A O 1
ATOM 701 N N . VAL A 1 91 ? 24.559 1.196 -13.418 1.00 93.25 91 VAL A N 1
ATOM 702 C CA . VAL A 1 91 ? 23.264 1.872 -13.405 1.00 93.25 91 VAL A CA 1
ATOM 703 C C . VAL A 1 91 ? 22.837 2.021 -11.954 1.00 93.25 91 VAL A C 1
ATOM 705 O O . VAL A 1 91 ? 22.937 1.072 -11.172 1.00 93.25 91 VAL A O 1
ATOM 708 N N . LEU A 1 92 ? 22.365 3.209 -11.588 1.00 93.44 92 LEU A N 1
ATOM 709 C CA . LEU A 1 92 ? 21.744 3.427 -10.289 1.00 93.44 92 LEU A CA 1
ATOM 710 C C . LEU A 1 92 ? 20.311 2.903 -10.320 1.00 93.44 92 LEU A C 1
ATOM 712 O O . LEU A 1 92 ? 19.538 3.220 -11.221 1.00 93.44 92 LEU A O 1
ATOM 716 N N . CYS A 1 93 ? 19.960 2.080 -9.343 1.00 91.12 93 CYS A N 1
ATOM 717 C CA . CYS A 1 93 ? 18.636 1.492 -9.210 1.00 91.12 93 CYS A CA 1
ATOM 718 C C . CYS A 1 93 ? 18.142 1.676 -7.781 1.00 91.12 93 CYS A C 1
ATOM 720 O O . CYS A 1 93 ? 18.917 1.568 -6.835 1.00 91.12 93 CYS A O 1
ATOM 722 N N . LEU A 1 94 ? 16.845 1.900 -7.608 1.00 86.12 94 LEU A N 1
ATOM 723 C CA . LEU A 1 94 ? 16.235 1.901 -6.286 1.00 86.12 94 LEU A CA 1
ATOM 724 C C . LEU A 1 94 ? 15.907 0.452 -5.883 1.00 86.12 94 LEU A C 1
ATOM 726 O O . LEU A 1 94 ? 15.129 -0.215 -6.565 1.00 86.12 94 LEU A O 1
ATOM 730 N N . LYS A 1 95 ? 16.513 -0.047 -4.799 1.00 82.38 95 LYS A N 1
ATOM 731 C CA . LYS A 1 95 ? 16.197 -1.349 -4.192 1.00 82.38 95 LYS A CA 1
ATOM 732 C C . LYS A 1 95 ? 15.694 -1.105 -2.768 1.00 82.38 95 LYS A C 1
ATOM 734 O O . LYS A 1 95 ? 16.481 -0.792 -1.877 1.00 82.38 95 LYS A O 1
ATOM 739 N N . GLY A 1 96 ? 14.381 -1.209 -2.564 1.00 80.69 96 GLY A N 1
ATOM 740 C CA . GLY A 1 96 ? 13.750 -0.695 -1.342 1.00 80.69 96 GLY A CA 1
ATOM 741 C C . GLY A 1 96 ? 13.936 0.823 -1.255 1.00 80.69 96 GLY A C 1
ATOM 742 O O . GLY A 1 96 ? 13.702 1.517 -2.237 1.00 80.69 96 GLY A O 1
ATOM 743 N N . HIS A 1 97 ? 14.428 1.340 -0.128 1.00 75.56 97 HIS A N 1
ATOM 744 C CA . HIS A 1 97 ? 14.754 2.769 0.031 1.00 75.56 97 HIS A CA 1
ATOM 745 C C . HIS A 1 97 ? 16.227 3.118 -0.248 1.00 75.56 97 HIS A C 1
ATOM 747 O O . HIS A 1 97 ? 16.638 4.278 -0.104 1.00 75.56 97 HIS A O 1
ATOM 753 N N . VAL A 1 98 ? 17.028 2.135 -0.670 1.00 84.00 98 VAL A N 1
ATOM 754 C CA . VAL A 1 98 ? 18.470 2.282 -0.895 1.00 84.00 98 VAL A CA 1
ATOM 755 C C . VAL A 1 98 ? 18.770 2.375 -2.386 1.00 84.00 98 VAL A C 1
ATOM 757 O O . VAL A 1 98 ? 18.239 1.616 -3.199 1.00 84.00 98 VAL A O 1
ATOM 760 N N . ILE A 1 99 ? 19.657 3.300 -2.753 1.00 89.12 99 ILE A N 1
ATOM 761 C CA . ILE A 1 99 ? 20.164 3.403 -4.121 1.00 89.12 99 ILE A CA 1
ATOM 762 C C . ILE A 1 99 ? 21.306 2.400 -4.283 1.00 89.12 99 ILE A C 1
ATOM 764 O O . ILE A 1 99 ? 22.360 2.514 -3.661 1.00 89.12 99 ILE A O 1
ATOM 768 N N . ALA A 1 100 ? 21.076 1.398 -5.121 1.00 90.62 100 ALA A N 1
ATOM 769 C CA . ALA A 1 100 ? 22.025 0.357 -5.463 1.00 90.62 100 ALA A CA 1
ATOM 770 C C . ALA A 1 100 ? 22.733 0.674 -6.787 1.00 90.62 100 ALA A C 1
ATOM 772 O O . ALA A 1 100 ? 22.140 1.20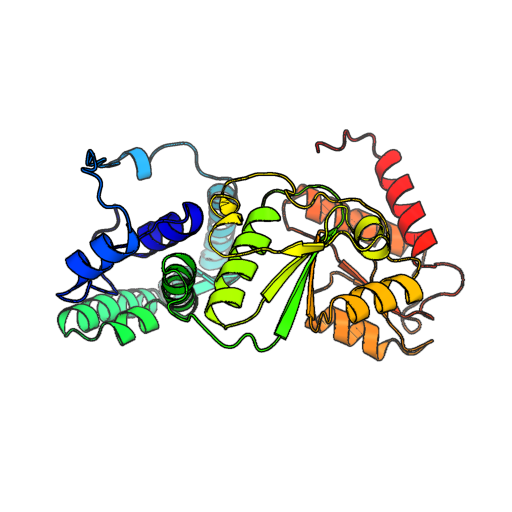7 -7.722 1.00 90.62 100 ALA A O 1
ATOM 773 N N . LYS A 1 101 ? 24.003 0.277 -6.882 1.00 91.06 101 LYS A N 1
ATOM 774 C CA . LYS A 1 101 ? 24.832 0.381 -8.089 1.00 91.06 101 LYS A CA 1
ATOM 775 C C . LYS A 1 101 ? 24.886 -0.983 -8.769 1.00 91.06 101 LYS A C 1
ATOM 777 O O . LYS A 1 101 ? 25.551 -1.890 -8.275 1.00 91.06 101 LYS A O 1
ATOM 782 N N . VAL A 1 102 ? 24.176 -1.144 -9.880 1.00 91.31 102 VAL A N 1
ATOM 783 C CA . VAL A 1 102 ? 24.030 -2.428 -10.580 1.00 91.31 102 VAL A CA 1
ATOM 784 C C . VAL A 1 102 ? 24.842 -2.409 -11.876 1.00 91.31 102 VAL A C 1
ATOM 786 O O . VAL A 1 102 ? 24.749 -1.432 -12.613 1.00 91.31 102 VAL A O 1
ATOM 789 N N . PRO A 1 103 ? 25.616 -3.456 -12.212 1.00 92.25 103 PRO A N 1
ATOM 790 C CA . PRO A 1 103 ? 26.312 -3.517 -13.496 1.00 92.25 103 PRO A CA 1
ATOM 791 C C . PRO A 1 103 ? 25.346 -3.373 -14.679 1.00 92.25 103 PRO A C 1
ATOM 793 O O . PRO A 1 103 ? 24.323 -4.061 -14.737 1.00 92.25 103 PRO A O 1
ATOM 796 N N . LEU A 1 104 ? 25.682 -2.517 -15.647 1.00 92.50 104 LEU A N 1
ATOM 797 C CA . LEU A 1 104 ? 24.831 -2.245 -16.812 1.00 92.50 104 LEU A CA 1
ATOM 798 C C . LEU A 1 104 ? 24.532 -3.518 -17.620 1.00 92.50 104 LEU A C 1
ATOM 800 O O . LEU A 1 104 ? 23.399 -3.727 -18.054 1.00 92.50 104 LEU A O 1
ATOM 804 N N . SER A 1 105 ? 25.520 -4.404 -17.766 1.00 92.44 105 SER A N 1
ATOM 805 C CA . SER A 1 105 ? 25.369 -5.695 -18.452 1.00 92.44 105 SER A CA 1
ATOM 806 C C . SER A 1 105 ? 24.254 -6.553 -17.847 1.00 92.44 105 SER A C 1
ATOM 808 O O . SER A 1 105 ? 23.461 -7.150 -18.577 1.00 92.44 105 SER A O 1
ATOM 810 N N . LYS A 1 106 ? 24.142 -6.558 -16.514 1.00 91.75 106 LYS A N 1
ATOM 811 C CA . LYS A 1 106 ? 23.102 -7.281 -15.779 1.00 91.75 106 LYS A CA 1
ATOM 812 C C . LYS A 1 106 ? 21.716 -6.674 -16.018 1.00 91.75 106 LYS A C 1
ATOM 814 O O . LYS A 1 106 ? 20.751 -7.408 -16.191 1.00 91.75 106 LYS A O 1
ATOM 819 N N . VAL A 1 107 ? 21.603 -5.346 -16.078 1.00 91.19 107 VAL A N 1
ATOM 820 C CA . VAL A 1 107 ? 20.325 -4.674 -16.384 1.00 91.19 107 VAL A CA 1
ATOM 821 C C . VAL A 1 107 ? 19.864 -5.011 -17.805 1.00 91.19 107 VAL A C 1
ATOM 823 O O . VAL A 1 107 ? 18.713 -5.397 -18.017 1.00 91.19 107 VAL A O 1
ATOM 826 N N . ILE A 1 108 ? 20.775 -4.933 -18.779 1.00 92.44 108 ILE A N 1
ATOM 827 C CA . ILE A 1 108 ? 20.479 -5.261 -20.177 1.00 92.44 108 ILE A CA 1
ATOM 828 C C . ILE A 1 108 ? 20.029 -6.720 -20.305 1.00 92.44 108 ILE A C 1
ATOM 830 O O . ILE A 1 108 ? 19.025 -6.981 -20.973 1.00 92.44 108 ILE A O 1
ATOM 834 N N . SER A 1 109 ? 20.713 -7.663 -19.650 1.00 92.81 109 SER A N 1
ATOM 835 C CA . SER A 1 109 ? 20.356 -9.081 -19.742 1.00 92.81 109 SER A CA 1
ATOM 836 C C . SER A 1 109 ? 18.943 -9.355 -19.223 1.00 92.81 109 SER A C 1
ATOM 838 O O . SER A 1 109 ? 18.169 -10.008 -19.920 1.00 92.81 109 SER A O 1
ATOM 840 N N . TYR A 1 110 ? 18.544 -8.783 -18.082 1.00 89.00 110 TYR A N 1
ATOM 841 C CA . TYR A 1 110 ? 17.172 -8.929 -17.582 1.00 89.00 110 TYR A CA 1
ATOM 842 C C . TYR A 1 110 ? 16.131 -8.373 -18.556 1.00 89.00 110 TYR A C 1
ATOM 844 O O . TYR A 1 110 ? 15.145 -9.046 -18.850 1.00 89.00 110 TYR A O 1
ATOM 852 N N . THR A 1 111 ? 16.354 -7.176 -19.110 1.00 88.81 111 THR A N 1
ATOM 853 C CA . THR A 1 111 ? 15.387 -6.571 -20.046 1.00 88.81 111 THR A CA 1
ATOM 854 C C . THR A 1 111 ? 15.203 -7.382 -21.330 1.00 88.81 111 THR A C 1
ATOM 856 O O . THR A 1 111 ? 14.094 -7.433 -21.866 1.00 88.81 111 THR A O 1
ATOM 859 N N . ARG A 1 112 ? 16.263 -8.041 -21.818 1.00 92.56 112 ARG A N 1
ATOM 860 C CA . ARG A 1 112 ? 16.194 -8.946 -22.976 1.00 92.56 112 ARG A CA 1
ATOM 861 C C . ARG A 1 112 ? 15.459 -10.236 -22.633 1.00 92.56 112 ARG A C 1
ATOM 863 O O . ARG A 1 112 ? 14.530 -10.590 -23.352 1.00 92.56 112 ARG A O 1
ATOM 870 N N . ARG A 1 113 ? 15.780 -10.850 -21.491 1.00 92.88 113 ARG A N 1
ATOM 871 C CA . ARG A 1 113 ? 15.139 -12.091 -21.031 1.00 92.88 113 ARG A CA 1
ATOM 872 C C . ARG A 1 113 ? 13.621 -11.964 -20.910 1.00 92.88 113 ARG A C 1
ATOM 874 O O . ARG A 1 113 ? 12.915 -12.833 -21.399 1.00 92.88 113 ARG A O 1
ATOM 881 N N . VAL A 1 114 ? 13.098 -10.860 -20.360 1.00 91.44 114 VAL A N 1
ATOM 882 C CA . VAL A 1 114 ? 11.633 -10.643 -20.300 1.00 91.44 114 VAL A CA 1
ATOM 883 C C . VAL A 1 114 ? 11.005 -10.679 -21.697 1.00 91.44 114 VAL A C 1
ATOM 885 O O . VAL A 1 114 ? 9.938 -11.254 -21.892 1.00 91.44 114 VAL A O 1
ATOM 888 N N . ARG A 1 115 ? 11.652 -10.060 -22.692 1.00 89.69 115 ARG A N 1
ATOM 889 C CA . ARG A 1 115 ? 11.146 -10.041 -24.073 1.00 89.69 115 ARG A CA 1
ATOM 890 C C . ARG A 1 115 ? 11.216 -11.418 -24.726 1.00 89.69 115 ARG A C 1
ATOM 892 O O . ARG A 1 115 ? 10.324 -11.760 -25.493 1.00 89.69 115 ARG A O 1
ATOM 899 N N . GLU A 1 116 ? 12.272 -12.173 -24.450 1.00 92.50 116 GLU A N 1
ATOM 900 C CA . GLU A 1 116 ? 12.465 -13.529 -24.967 1.00 92.50 116 GLU A CA 1
ATOM 901 C C . GLU A 1 116 ? 11.410 -14.489 -24.416 1.00 92.50 116 GLU A C 1
ATOM 903 O O . GLU A 1 116 ? 10.727 -15.133 -25.206 1.00 92.50 116 GLU A O 1
ATOM 908 N N . GLU A 1 117 ? 11.201 -14.521 -23.098 1.00 92.62 117 GLU A N 1
ATOM 909 C CA . GLU A 1 117 ? 10.201 -15.399 -22.475 1.00 92.62 117 GLU A CA 1
ATOM 910 C C . GLU A 1 117 ? 8.776 -15.070 -22.939 1.00 92.62 117 GLU A C 1
ATOM 912 O O . GLU A 1 117 ? 8.011 -15.967 -23.289 1.00 92.62 117 GLU A O 1
ATOM 917 N N . ARG A 1 118 ? 8.449 -13.783 -23.111 1.00 89.44 118 ARG A N 1
ATOM 918 C CA . ARG A 1 118 ? 7.161 -13.375 -23.700 1.00 89.44 118 ARG A CA 1
ATOM 919 C C . ARG A 1 118 ? 6.963 -13.869 -25.133 1.00 89.44 118 ARG A C 1
ATOM 921 O O . ARG A 1 118 ? 5.842 -14.206 -25.497 1.00 89.44 118 ARG A O 1
ATOM 928 N N . ARG A 1 119 ? 8.016 -13.896 -25.958 1.00 89.62 119 ARG A N 1
ATOM 929 C CA . ARG A 1 119 ? 7.933 -14.426 -27.335 1.00 89.62 119 ARG A CA 1
ATOM 930 C C . ARG A 1 119 ? 7.744 -15.938 -27.361 1.00 89.62 119 ARG A C 1
ATOM 932 O O . ARG A 1 119 ? 7.139 -16.437 -28.300 1.00 89.62 119 ARG A O 1
ATOM 939 N N . LYS A 1 120 ? 8.257 -16.644 -26.352 1.00 93.00 120 LYS A N 1
ATOM 940 C CA . LYS A 1 120 ? 8.082 -18.093 -26.190 1.00 93.00 120 LYS A CA 1
ATOM 941 C C . LYS A 1 120 ? 6.703 -18.478 -25.643 1.00 93.00 120 LYS A C 1
ATOM 943 O O . LYS A 1 120 ? 6.360 -19.650 -25.686 1.00 93.00 120 LYS A O 1
ATOM 948 N N . GLY A 1 121 ? 5.930 -17.518 -25.130 1.00 90.56 121 GLY A N 1
ATOM 949 C CA . GLY A 1 121 ? 4.665 -17.781 -24.436 1.00 90.56 121 GLY A CA 1
ATOM 950 C C . GLY A 1 121 ? 4.827 -18.116 -22.947 1.00 90.56 121 GLY A C 1
ATOM 951 O O . GLY A 1 121 ? 3.842 -18.421 -22.283 1.00 90.56 121 GLY A O 1
ATOM 952 N N . SER A 1 122 ? 6.042 -18.020 -22.397 1.00 92.62 122 SER A N 1
ATOM 953 C CA . SER A 1 122 ? 6.339 -18.250 -20.976 1.00 92.62 122 SER A CA 1
ATOM 954 C C . SER A 1 122 ? 6.003 -17.003 -20.144 1.00 92.62 122 SER A C 1
ATOM 956 O O . SER A 1 122 ? 6.879 -16.245 -19.717 1.00 92.62 122 SER A O 1
ATOM 958 N N . TYR A 1 123 ? 4.710 -16.723 -19.976 1.00 90.50 123 TYR A N 1
ATOM 959 C CA . TYR A 1 123 ? 4.226 -15.496 -19.331 1.00 90.50 123 TYR A CA 1
ATOM 960 C C . TYR A 1 123 ? 4.487 -15.451 -17.816 1.00 90.50 123 TYR A C 1
ATOM 962 O O . TYR A 1 123 ? 4.829 -14.389 -17.293 1.00 90.50 123 TYR A O 1
ATOM 970 N N . GLY A 1 124 ? 4.413 -16.593 -17.119 1.00 89.81 124 GLY A N 1
ATOM 971 C CA . GLY A 1 124 ? 4.733 -16.684 -15.686 1.00 89.81 124 GLY A CA 1
ATOM 972 C C . GLY A 1 124 ? 6.169 -16.245 -15.384 1.00 89.81 124 GLY A C 1
ATOM 973 O O . GLY A 1 124 ? 6.412 -15.418 -14.507 1.00 89.81 124 GLY A O 1
ATOM 974 N N . GLU A 1 125 ? 7.104 -16.700 -16.207 1.00 91.50 125 GLU A N 1
ATOM 975 C CA . GLU A 1 125 ? 8.531 -16.417 -16.131 1.00 91.50 125 GLU A CA 1
ATOM 976 C C . GLU A 1 125 ? 8.814 -14.967 -16.513 1.00 91.50 125 GLU A C 1
ATOM 978 O O . GLU A 1 125 ? 9.666 -14.313 -15.910 1.00 91.50 125 GLU A O 1
ATOM 983 N N . ALA A 1 126 ? 8.076 -14.419 -17.483 1.00 91.94 126 ALA A N 1
ATOM 984 C CA . ALA A 1 126 ? 8.151 -13.000 -17.805 1.00 91.94 126 ALA A CA 1
ATOM 985 C C . ALA A 1 126 ? 7.762 -12.123 -16.601 1.00 91.94 126 ALA A C 1
ATOM 987 O O . ALA A 1 126 ? 8.433 -11.118 -16.343 1.00 91.94 126 ALA A O 1
ATOM 988 N N . VAL A 1 127 ? 6.728 -12.517 -15.850 1.00 92.44 127 VAL A N 1
ATOM 989 C CA . VAL A 1 127 ? 6.320 -11.876 -14.589 1.00 92.44 127 VAL A CA 1
ATOM 990 C C . V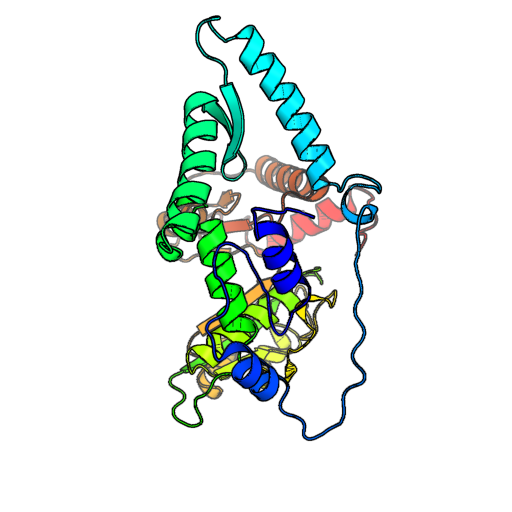AL A 1 127 ? 7.386 -12.064 -13.504 1.00 92.44 127 VAL A C 1
ATOM 992 O O . VAL A 1 127 ? 7.763 -11.092 -12.851 1.00 92.44 127 VAL A O 1
ATOM 995 N N . ASP A 1 128 ? 7.952 -13.262 -13.354 1.00 92.25 128 ASP A N 1
ATOM 996 C CA . ASP A 1 128 ? 9.001 -13.526 -12.358 1.00 92.25 128 ASP A CA 1
ATOM 997 C C . ASP A 1 128 ? 10.268 -12.708 -12.596 1.00 92.25 128 ASP A C 1
ATOM 999 O O . ASP A 1 128 ? 10.846 -12.144 -11.665 1.00 92.25 128 ASP A O 1
ATOM 1003 N N . ILE A 1 129 ? 10.688 -12.574 -13.855 1.00 92.31 129 ILE A N 1
ATOM 1004 C CA . ILE A 1 129 ? 11.868 -11.781 -14.214 1.00 92.31 129 ILE A CA 1
ATOM 1005 C C . ILE A 1 129 ? 11.622 -10.283 -13.957 1.00 92.31 129 ILE A C 1
ATOM 1007 O O . ILE A 1 129 ? 12.571 -9.557 -13.647 1.00 92.31 129 ILE A O 1
ATOM 1011 N N . ARG A 1 130 ? 10.370 -9.797 -14.039 1.00 90.75 130 ARG A N 1
ATOM 1012 C CA . ARG A 1 130 ? 10.011 -8.428 -13.611 1.00 90.75 130 ARG A CA 1
ATOM 1013 C C . ARG A 1 130 ? 10.180 -8.224 -12.102 1.00 90.75 130 ARG A C 1
ATOM 1015 O O . ARG A 1 130 ? 10.395 -7.087 -11.679 1.00 90.75 130 ARG A O 1
ATOM 1022 N N . GLY A 1 131 ? 10.144 -9.303 -11.323 1.00 90.62 131 GLY A N 1
ATOM 1023 C CA . GLY A 1 131 ? 10.424 -9.335 -9.892 1.00 90.62 131 GLY A CA 1
ATOM 1024 C C . GLY A 1 131 ? 9.173 -9.419 -9.018 1.00 90.62 131 GLY A C 1
ATOM 1025 O O . GLY A 1 131 ? 8.053 -9.173 -9.464 1.00 90.62 131 GLY A O 1
ATOM 1026 N N . GLY A 1 132 ? 9.386 -9.717 -7.732 1.00 89.25 132 GLY A N 1
ATOM 1027 C CA . GLY A 1 132 ? 8.315 -9.982 -6.762 1.00 89.25 132 GLY A CA 1
ATOM 1028 C C . GLY A 1 132 ? 7.275 -8.866 -6.652 1.00 89.25 132 GLY A C 1
ATOM 1029 O O . GLY A 1 132 ? 6.086 -9.154 -6.647 1.00 89.25 132 GLY A O 1
ATOM 1030 N N . ASN A 1 133 ? 7.690 -7.595 -6.681 1.00 87.25 133 ASN A N 1
ATOM 1031 C CA . ASN A 1 133 ? 6.749 -6.467 -6.639 1.00 87.25 133 ASN A CA 1
ATOM 1032 C C . ASN A 1 133 ? 5.808 -6.435 -7.851 1.00 87.25 133 ASN A C 1
ATOM 1034 O O . ASN A 1 133 ? 4.699 -5.923 -7.752 1.00 87.25 133 ASN A O 1
ATOM 1038 N N . PHE A 1 134 ? 6.255 -6.912 -9.015 1.00 91.88 134 PHE A N 1
ATOM 1039 C CA . PHE A 1 134 ? 5.403 -6.966 -10.199 1.00 91.88 134 PHE A CA 1
ATOM 1040 C C . PHE A 1 134 ? 4.383 -8.098 -10.067 1.00 91.88 134 PHE A C 1
ATOM 1042 O O . PHE A 1 134 ? 3.203 -7.848 -10.287 1.00 91.88 134 PHE A O 1
ATOM 1049 N N . ARG A 1 135 ? 4.820 -9.290 -9.633 1.00 91.94 135 ARG A N 1
ATOM 1050 C CA . ARG A 1 135 ? 3.932 -10.427 -9.341 1.00 91.94 135 ARG A CA 1
ATOM 1051 C C . ARG A 1 135 ? 2.889 -10.085 -8.275 1.00 91.94 135 ARG A C 1
ATOM 1053 O O . ARG A 1 135 ? 1.701 -10.225 -8.507 1.00 91.94 135 ARG A O 1
ATOM 1060 N N . GLN A 1 136 ? 3.309 -9.503 -7.156 1.00 88.88 136 GLN A N 1
ATOM 1061 C CA . GLN A 1 136 ? 2.380 -9.075 -6.108 1.00 88.88 136 GLN A CA 1
ATOM 1062 C C . GLN A 1 136 ? 1.307 -8.121 -6.635 1.00 88.88 136 GLN A C 1
ATOM 1064 O O . GLN A 1 136 ? 0.149 -8.232 -6.258 1.00 88.88 136 GLN A O 1
ATOM 1069 N N . LYS A 1 137 ? 1.665 -7.194 -7.532 1.00 90.38 137 LYS A N 1
ATOM 1070 C CA . LYS A 1 137 ? 0.684 -6.296 -8.148 1.00 90.38 137 LYS A CA 1
ATOM 1071 C C . LYS A 1 137 ? -0.269 -7.028 -9.095 1.00 90.38 137 LYS A C 1
ATOM 1073 O O . LYS A 1 137 ? -1.426 -6.629 -9.167 1.00 90.38 137 LYS A O 1
ATOM 1078 N N . THR A 1 138 ? 0.193 -8.038 -9.840 1.00 89.56 138 THR A N 1
ATOM 1079 C CA . THR A 1 138 ? -0.693 -8.822 -10.717 1.00 89.56 138 THR A CA 1
ATOM 1080 C C . THR A 1 138 ? -1.698 -9.604 -9.891 1.00 89.56 138 THR A C 1
ATOM 1082 O O . THR A 1 138 ? -2.891 -9.520 -10.169 1.00 89.56 138 THR A O 1
ATOM 1085 N N . ASP A 1 139 ? -1.226 -10.250 -8.828 1.00 86.81 139 ASP A N 1
ATOM 1086 C CA . ASP A 1 139 ? -2.059 -11.027 -7.913 1.00 86.81 139 ASP A CA 1
ATOM 1087 C C . ASP A 1 139 ? -3.058 -10.102 -7.201 1.00 86.81 139 ASP A C 1
ATOM 1089 O O . ASP A 1 139 ? -4.251 -10.380 -7.129 1.00 86.81 139 ASP A O 1
ATOM 1093 N N . PHE A 1 140 ? -2.590 -8.934 -6.749 1.00 86.12 140 PHE A N 1
ATOM 1094 C CA . PHE A 1 140 ? -3.432 -7.945 -6.086 1.00 86.12 140 PHE A CA 1
ATOM 1095 C C . PHE A 1 140 ? -4.565 -7.445 -6.986 1.00 86.12 140 PHE A C 1
ATOM 1097 O O . PHE A 1 140 ? -5.705 -7.420 -6.536 1.00 86.12 140 PHE A O 1
ATOM 1104 N N . VAL A 1 141 ? -4.284 -7.070 -8.245 1.00 86.88 141 VAL A N 1
ATOM 1105 C CA . VAL A 1 141 ? -5.337 -6.608 -9.172 1.00 86.88 141 VAL A CA 1
ATOM 1106 C C . VAL A 1 141 ? -6.394 -7.682 -9.394 1.00 86.88 141 VAL A C 1
ATOM 1108 O O . VAL A 1 141 ? -7.577 -7.358 -9.379 1.00 86.88 141 VAL A O 1
ATOM 1111 N N . GLN A 1 142 ? -5.989 -8.944 -9.546 1.00 80.50 142 GLN A N 1
ATOM 1112 C CA . GLN A 1 142 ? -6.931 -10.057 -9.695 1.00 80.50 142 GLN A CA 1
ATOM 1113 C C . GLN A 1 142 ? -7.846 -10.185 -8.469 1.00 80.50 142 GLN A C 1
ATOM 1115 O O . GLN A 1 142 ? -9.062 -10.269 -8.615 1.00 80.50 142 GLN A O 1
ATOM 1120 N N . LEU A 1 143 ? -7.284 -10.099 -7.260 1.00 79.69 143 LEU A N 1
ATOM 1121 C CA . LEU A 1 143 ? -8.049 -10.219 -6.015 1.00 79.69 143 LEU A CA 1
ATOM 1122 C C . LEU A 1 143 ? -9.037 -9.066 -5.782 1.00 79.69 143 LEU A C 1
ATOM 1124 O O . LEU A 1 143 ? -10.086 -9.281 -5.178 1.00 79.69 143 LEU A O 1
ATOM 1128 N N . ILE A 1 144 ? -8.715 -7.842 -6.218 1.00 78.69 144 ILE A N 1
ATOM 1129 C CA . ILE A 1 144 ? -9.597 -6.682 -6.005 1.00 78.69 144 ILE A CA 1
ATOM 1130 C C . ILE A 1 144 ? -10.640 -6.497 -7.109 1.00 78.69 144 ILE A C 1
ATOM 1132 O O . ILE A 1 144 ? -11.688 -5.912 -6.831 1.00 78.69 144 ILE A O 1
ATOM 1136 N N . ALA A 1 145 ? -10.352 -6.929 -8.339 1.00 76.69 145 ALA A N 1
ATOM 1137 C CA . ALA A 1 145 ? -11.209 -6.686 -9.497 1.00 76.69 145 ALA A CA 1
ATOM 1138 C C . ALA A 1 145 ? -12.332 -7.722 -9.619 1.00 76.69 145 ALA A C 1
ATOM 1140 O O . ALA A 1 145 ? -13.429 -7.388 -10.061 1.00 76.69 145 ALA A O 1
ATOM 1141 N N . GLU A 1 146 ? -12.082 -8.964 -9.200 1.00 75.06 146 GLU A N 1
ATOM 1142 C CA . GLU A 1 146 ? -13.063 -10.041 -9.309 1.00 75.06 146 GLU A CA 1
ATOM 1143 C C . GLU A 1 146 ? -13.871 -10.172 -8.011 1.00 75.06 146 GLU A C 1
ATOM 1145 O O . GLU A 1 146 ? -13.284 -10.334 -6.931 1.00 75.06 146 GLU A O 1
ATOM 1150 N N . PRO A 1 147 ? -15.215 -10.111 -8.066 1.00 68.88 147 PRO A N 1
ATOM 1151 C CA . PRO A 1 147 ? -16.019 -10.411 -6.895 1.00 68.88 147 PRO A CA 1
ATOM 1152 C C . PRO A 1 147 ? -15.830 -11.888 -6.504 1.00 68.88 147 PRO A C 1
ATOM 1154 O O . PRO A 1 147 ? -15.657 -12.748 -7.372 1.00 68.88 147 PRO A O 1
ATOM 1157 N N . PRO A 1 148 ? -15.876 -12.224 -5.205 1.00 69.75 148 PRO A N 1
ATOM 1158 C CA . PRO A 1 148 ? -15.764 -13.609 -4.766 1.00 69.75 148 PRO A CA 1
ATOM 1159 C C . PRO A 1 148 ? -16.895 -14.466 -5.357 1.00 69.75 148 PRO A C 1
ATOM 1161 O O . PRO A 1 148 ? -18.073 -14.190 -5.151 1.00 69.75 148 PRO A O 1
ATOM 1164 N N . ASN A 1 149 ? -16.538 -15.551 -6.051 1.00 64.25 149 ASN A N 1
ATOM 1165 C CA . ASN A 1 149 ? -17.482 -16.478 -6.698 1.00 64.25 149 ASN A CA 1
ATOM 1166 C C . ASN A 1 149 ? -18.099 -17.521 -5.740 1.00 64.25 149 ASN A C 1
ATOM 1168 O O . ASN A 1 149 ? -18.669 -18.521 -6.181 1.00 64.25 149 ASN A O 1
ATOM 1172 N N . PHE A 1 150 ? -17.981 -17.330 -4.425 1.00 62.12 150 PHE A N 1
ATOM 1173 C CA . PHE A 1 150 ? -18.447 -18.296 -3.430 1.00 62.12 150 PHE A CA 1
ATOM 1174 C C . PHE A 1 150 ? -19.707 -17.797 -2.725 1.00 62.12 150 PHE A C 1
ATOM 1176 O O . PHE A 1 150 ? -19.719 -16.705 -2.170 1.00 62.12 150 PHE A O 1
ATOM 1183 N N . PHE A 1 151 ? -20.746 -18.635 -2.705 1.00 51.97 151 PHE A N 1
ATOM 1184 C CA . PHE A 1 151 ? -22.018 -18.330 -2.043 1.00 51.97 151 PHE A CA 1
ATOM 1185 C C . PHE A 1 151 ? -22.146 -18.907 -0.621 1.00 51.97 151 PHE A C 1
ATOM 1187 O O . PHE A 1 151 ? -23.087 -18.536 0.070 1.00 51.97 151 PHE A O 1
ATOM 1194 N N . PHE A 1 152 ? -21.235 -19.774 -0.145 1.00 41.22 152 PHE A N 1
ATOM 1195 C CA . PHE A 1 152 ? -21.362 -20.390 1.188 1.00 41.22 152 PHE A CA 1
ATOM 1196 C C . PHE A 1 152 ? -20.026 -20.735 1.876 1.00 41.22 152 PHE A C 1
ATOM 1198 O O . PHE A 1 152 ? -19.113 -21.275 1.247 1.00 41.22 152 PHE A O 1
ATOM 1205 N N . GLY A 1 153 ? -19.986 -20.482 3.196 1.00 54.62 153 GLY A N 1
ATOM 1206 C CA . GLY A 1 153 ? -18.987 -20.963 4.162 1.00 54.62 153 GLY A CA 1
ATOM 1207 C C . GLY A 1 153 ? -17.995 -19.901 4.642 1.00 54.62 153 GLY A C 1
ATOM 1208 O O . GLY A 1 153 ? -16.850 -19.907 4.196 1.00 54.62 153 GLY A O 1
ATOM 1209 N N . VAL A 1 154 ? -18.422 -19.012 5.546 1.00 58.22 154 VAL A N 1
ATOM 1210 C CA . VAL A 1 154 ? -17.524 -18.068 6.235 1.00 58.22 154 VAL A CA 1
ATOM 1211 C C . VAL A 1 154 ? -16.767 -18.814 7.331 1.00 58.22 154 VAL A C 1
ATOM 1213 O O . VAL A 1 154 ? -17.392 -19.519 8.121 1.00 58.22 154 VAL A O 1
ATOM 1216 N N . SER A 1 155 ? -15.442 -18.671 7.388 1.00 72.69 155 SER A N 1
ATOM 1217 C CA . SER A 1 155 ? -14.641 -19.338 8.421 1.00 72.69 155 SER A CA 1
ATOM 1218 C C . SER A 1 155 ? -14.374 -18.491 9.662 1.00 72.69 155 SER A C 1
ATOM 1220 O O . SER A 1 155 ? -14.285 -19.071 10.736 1.00 72.69 155 SER A O 1
ATOM 1222 N N . LYS A 1 156 ? -14.200 -17.166 9.521 1.00 86.44 156 LYS A N 1
ATOM 1223 C CA . LYS A 1 156 ? -13.770 -16.265 10.609 1.00 86.44 156 LYS A CA 1
ATOM 1224 C C . LYS A 1 156 ? -14.282 -14.840 10.417 1.00 86.44 156 LYS A C 1
ATOM 1226 O O . LYS A 1 156 ? -14.468 -14.416 9.271 1.00 86.44 156 LYS A O 1
ATOM 1231 N N . ASN A 1 157 ? -14.431 -14.101 11.517 1.00 90.88 157 ASN A N 1
ATOM 1232 C CA . ASN A 1 157 ? -14.747 -12.671 11.502 1.00 90.88 157 ASN A CA 1
ATOM 1233 C C . ASN A 1 157 ? -13.500 -11.844 11.840 1.00 90.88 157 ASN A C 1
ATOM 1235 O O . ASN A 1 157 ? -12.836 -12.091 12.847 1.00 90.88 157 ASN A O 1
ATOM 1239 N N . PHE A 1 158 ? -13.206 -10.833 11.028 1.00 93.19 158 PHE A N 1
ATOM 1240 C CA . PHE A 1 158 ? -12.157 -9.852 11.292 1.00 93.19 158 PHE A CA 1
ATOM 1241 C C . PHE A 1 158 ? -12.744 -8.463 11.527 1.00 93.19 158 PHE A C 1
ATOM 1243 O O . PHE A 1 158 ? -13.735 -8.083 10.911 1.00 93.19 158 PHE A O 1
ATOM 1250 N N . GLY A 1 159 ? -12.114 -7.691 12.405 1.00 90.75 159 GLY A N 1
ATOM 1251 C CA . GLY A 1 159 ? -12.414 -6.289 12.651 1.00 90.75 159 GLY A CA 1
ATOM 1252 C C . GLY A 1 159 ? -11.432 -5.379 11.917 1.00 90.75 159 GLY A C 1
ATOM 1253 O O . GLY A 1 159 ? -10.265 -5.729 11.740 1.00 90.75 159 GLY A O 1
ATOM 1254 N N . VAL A 1 160 ? -11.874 -4.188 11.531 1.00 92.94 160 VAL A N 1
ATOM 1255 C CA . VAL A 1 160 ? -11.009 -3.097 11.078 1.00 92.94 160 VAL A CA 1
ATOM 1256 C C . VAL A 1 160 ? -11.409 -1.801 11.770 1.00 92.94 160 VAL A C 1
ATOM 1258 O O . VAL A 1 160 ? -12.585 -1.455 11.818 1.00 92.94 160 VAL A O 1
ATOM 1261 N N . ILE A 1 161 ? -10.434 -1.090 12.322 1.00 92.31 161 ILE A N 1
ATOM 1262 C CA . ILE A 1 161 ? -10.633 0.136 13.099 1.00 92.31 161 ILE A CA 1
ATOM 1263 C C . ILE A 1 161 ? -9.677 1.217 12.606 1.00 92.31 161 ILE A C 1
ATOM 1265 O O . ILE A 1 161 ? -8.531 0.926 12.261 1.00 92.31 161 ILE A O 1
ATOM 1269 N N . HIS A 1 162 ? -10.148 2.463 12.549 1.00 91.25 162 HIS A N 1
ATOM 1270 C CA . HIS A 1 162 ? -9.297 3.611 12.247 1.00 91.25 162 HIS A CA 1
ATOM 1271 C C . HIS A 1 162 ? -8.980 4.390 13.531 1.00 91.25 162 HIS A C 1
ATOM 1273 O O . HIS A 1 162 ? -9.898 4.811 14.241 1.00 91.25 162 HIS A O 1
ATOM 1279 N N . CYS A 1 163 ? -7.689 4.594 13.804 1.00 83.12 163 CYS A N 1
ATOM 1280 C CA . CYS A 1 163 ? -7.196 5.239 15.024 1.00 83.12 163 CYS A CA 1
ATOM 1281 C C . CYS A 1 163 ? -6.278 6.429 14.705 1.00 83.12 163 CYS A C 1
ATOM 1283 O O . CYS A 1 163 ? -5.526 6.427 13.730 1.00 83.12 163 CYS A O 1
ATOM 1285 N N . GLY A 1 164 ? -6.319 7.466 15.541 1.00 74.81 164 GLY A N 1
ATOM 1286 C CA . GLY A 1 164 ? -5.497 8.666 15.384 1.00 74.81 164 GLY A CA 1
ATOM 1287 C C . GLY A 1 164 ? -6.123 9.751 14.500 1.00 74.81 164 GLY A C 1
ATOM 1288 O O . GLY A 1 164 ? -7.344 9.835 14.342 1.00 74.81 164 GLY A O 1
ATOM 1289 N N . SER A 1 165 ? -5.284 10.642 13.968 1.00 72.75 165 SER A N 1
ATOM 1290 C CA . SER A 1 165 ? -5.720 11.714 13.060 1.00 72.75 165 SER A CA 1
ATOM 1291 C C . SER A 1 165 ? -6.122 11.151 11.690 1.00 72.75 165 SER A C 1
ATOM 1293 O O . SER A 1 165 ? -5.480 10.205 11.233 1.00 72.75 165 SER A O 1
ATOM 1295 N N . PRO A 1 166 ? -7.125 11.730 11.003 1.00 75.94 166 PRO A N 1
ATOM 1296 C CA . PRO A 1 166 ? -7.456 11.344 9.634 1.00 75.94 166 PRO A CA 1
ATOM 1297 C C . PRO A 1 166 ? -6.230 11.410 8.720 1.00 75.94 166 PRO A C 1
ATOM 1299 O O . PRO A 1 166 ? -5.507 12.399 8.723 1.00 75.94 166 PRO A O 1
ATOM 1302 N N . ALA A 1 167 ? -6.002 10.362 7.929 1.00 71.38 167 ALA A N 1
ATOM 1303 C CA . ALA A 1 167 ? -4.888 10.306 6.990 1.00 71.38 167 ALA A CA 1
ATOM 1304 C C . ALA A 1 167 ? -5.346 9.792 5.624 1.00 71.38 167 ALA A C 1
ATOM 1306 O O . ALA A 1 167 ? -6.130 8.844 5.517 1.00 71.38 167 ALA A O 1
ATOM 1307 N N . ALA A 1 168 ? -4.826 10.402 4.558 1.00 74.31 168 ALA A N 1
ATOM 1308 C CA . ALA A 1 168 ? -5.046 9.909 3.206 1.00 74.31 168 ALA A CA 1
ATOM 1309 C C . ALA A 1 168 ? -4.500 8.477 3.080 1.00 74.31 168 ALA A C 1
ATOM 1311 O O . ALA A 1 168 ? -3.328 8.221 3.346 1.00 74.31 168 ALA A O 1
ATOM 1312 N N . GLY A 1 169 ? -5.363 7.544 2.671 1.00 79.12 169 GLY A N 1
ATOM 1313 C CA . GLY A 1 169 ? -5.015 6.133 2.500 1.00 79.12 169 GLY A CA 1
ATOM 1314 C C . GLY A 1 169 ? -5.642 5.182 3.520 1.00 79.12 169 GLY A C 1
ATOM 1315 O O . GLY A 1 169 ? -5.686 3.991 3.227 1.00 79.12 169 GLY A O 1
ATOM 1316 N N . MET A 1 170 ? -6.207 5.666 4.638 1.00 85.38 170 MET A N 1
ATOM 1317 C CA . MET A 1 170 ? -6.919 4.802 5.601 1.00 85.38 170 MET A CA 1
ATOM 1318 C C . MET A 1 170 ? -8.024 3.988 4.912 1.00 85.38 170 MET A C 1
ATOM 1320 O O . MET A 1 170 ? -8.064 2.762 4.989 1.00 85.38 170 MET A O 1
ATOM 1324 N N . ASN A 1 171 ? -8.856 4.674 4.126 1.00 92.38 171 ASN A N 1
ATOM 1325 C CA . ASN A 1 171 ? -9.906 4.047 3.328 1.00 92.38 171 ASN A CA 1
ATOM 1326 C C . ASN A 1 171 ? -9.351 3.057 2.292 1.00 92.38 171 ASN A C 1
ATOM 1328 O O . ASN A 1 171 ? -9.955 2.014 2.064 1.00 92.38 171 ASN A O 1
ATOM 1332 N N . GLY A 1 172 ? -8.190 3.347 1.695 1.00 89.62 172 GLY A N 1
ATOM 1333 C CA . GLY A 1 172 ? -7.534 2.464 0.728 1.00 89.62 172 GLY A CA 1
ATOM 1334 C C . GLY A 1 172 ? -7.009 1.169 1.350 1.00 89.62 172 GLY A C 1
ATOM 1335 O O . GLY A 1 172 ? -7.135 0.107 0.737 1.00 89.62 172 GLY A O 1
ATOM 1336 N N . VAL A 1 173 ? -6.482 1.237 2.577 1.00 89.31 173 VAL A N 1
ATOM 1337 C CA . VAL A 1 173 ? -6.076 0.056 3.354 1.00 89.31 173 VAL A CA 1
ATOM 1338 C C . VAL A 1 173 ? -7.296 -0.803 3.677 1.00 89.31 173 VAL A C 1
ATOM 1340 O O . VAL A 1 173 ? -7.300 -1.993 3.366 1.00 89.31 173 VAL A O 1
ATOM 1343 N N . THR A 1 174 ? -8.353 -0.198 4.220 1.00 93.38 174 THR A N 1
ATOM 1344 C CA . THR A 1 174 ? -9.590 -0.908 4.580 1.00 93.38 174 THR A CA 1
ATOM 1345 C C . THR A 1 174 ? -10.278 -1.516 3.362 1.00 93.38 174 THR A C 1
ATOM 1347 O O . THR A 1 174 ? -10.668 -2.680 3.396 1.00 93.38 174 THR A O 1
ATOM 1350 N N . HIS A 1 175 ? -10.338 -0.787 2.247 1.00 92.50 175 HIS A N 1
ATOM 1351 C CA . HIS A 1 175 ? -10.813 -1.297 0.961 1.00 92.50 175 HIS A CA 1
ATOM 1352 C C . HIS A 1 175 ? -10.070 -2.570 0.532 1.00 92.50 175 HIS A C 1
ATOM 1354 O O . HIS A 1 175 ? -10.693 -3.588 0.224 1.00 92.50 175 HIS A O 1
ATOM 1360 N N . ALA A 1 176 ? -8.733 -2.516 0.511 1.00 90.56 176 ALA A N 1
ATOM 1361 C CA . ALA A 1 176 ? -7.906 -3.643 0.099 1.00 90.56 176 ALA A CA 1
ATOM 1362 C C . ALA A 1 176 ? -8.079 -4.840 1.045 1.00 90.56 176 ALA A C 1
ATOM 1364 O O . ALA A 1 176 ? -8.259 -5.966 0.583 1.00 90.56 176 ALA A O 1
ATOM 1365 N N . PHE A 1 177 ? -8.077 -4.586 2.356 1.00 91.62 177 PHE A N 1
ATOM 1366 C CA . PHE A 1 177 ? -8.265 -5.608 3.379 1.00 91.62 177 PHE A CA 1
ATOM 1367 C C . PHE A 1 177 ? -9.606 -6.328 3.222 1.00 91.62 177 PHE A C 1
ATOM 1369 O O . PHE A 1 177 ? -9.626 -7.553 3.137 1.00 91.62 177 PHE A O 1
ATOM 1376 N N . VAL A 1 178 ? -10.709 -5.582 3.096 1.00 92.25 178 VAL A N 1
ATOM 1377 C CA . VAL A 1 178 ? -12.064 -6.139 2.946 1.00 92.25 178 VAL A CA 1
ATOM 1378 C C . VAL A 1 178 ? -12.172 -7.011 1.700 1.00 92.25 178 VAL A C 1
ATOM 1380 O O . VAL A 1 178 ? -12.611 -8.157 1.795 1.00 92.25 178 VAL A O 1
ATOM 1383 N N . ARG A 1 179 ? -11.730 -6.519 0.534 1.00 89.81 179 ARG A N 1
ATOM 1384 C CA . ARG A 1 179 ? -11.838 -7.289 -0.717 1.00 89.81 179 ARG A CA 1
ATOM 1385 C C . ARG A 1 179 ? -11.019 -8.582 -0.676 1.00 89.81 179 ARG A C 1
ATOM 1387 O O . ARG A 1 179 ? -11.533 -9.634 -1.054 1.00 89.81 179 ARG A O 1
ATOM 1394 N N . ILE A 1 180 ? -9.790 -8.534 -0.156 1.00 88.12 180 ILE A N 1
ATOM 1395 C CA . ILE A 1 180 ? -8.923 -9.719 -0.028 1.00 88.12 180 ILE A CA 1
ATOM 1396 C C . ILE A 1 180 ? -9.486 -10.709 1.002 1.00 88.12 180 ILE A C 1
ATOM 1398 O O . ILE A 1 180 ? -9.494 -11.921 0.762 1.00 88.12 180 ILE A O 1
ATOM 1402 N N . ALA A 1 181 ? -9.982 -10.209 2.135 1.00 88.75 181 ALA A N 1
ATOM 1403 C CA . ALA A 1 181 ? -10.586 -11.029 3.178 1.00 88.75 181 ALA A CA 1
ATOM 1404 C C . ALA A 1 181 ? -11.842 -11.748 2.665 1.00 88.75 181 ALA A C 1
ATOM 1406 O O . ALA A 1 181 ? -11.963 -12.960 2.843 1.00 88.75 181 ALA A O 1
ATOM 1407 N N . ASN A 1 182 ? -12.723 -11.049 1.942 1.00 87.94 182 ASN A N 1
ATOM 1408 C CA . ASN A 1 182 ? -13.908 -11.662 1.342 1.00 87.94 182 ASN A CA 1
ATOM 1409 C C . ASN A 1 182 ? -13.544 -12.703 0.270 1.00 87.94 182 ASN A C 1
ATOM 1411 O O . ASN A 1 182 ? -14.159 -13.768 0.233 1.00 87.94 182 ASN A O 1
ATOM 1415 N N . HIS A 1 183 ? -12.515 -12.455 -0.554 1.00 84.50 183 HIS A N 1
ATOM 1416 C CA . HIS A 1 183 ? -11.993 -13.462 -1.491 1.00 84.50 183 HIS A CA 1
ATOM 1417 C C . HIS A 1 183 ? -11.493 -14.722 -0.762 1.00 84.50 183 HIS A C 1
ATOM 1419 O O . HIS A 1 183 ? -11.639 -15.842 -1.249 1.00 84.50 183 HIS A O 1
ATOM 1425 N N . SER A 1 184 ? -10.973 -14.539 0.453 1.00 84.12 184 SER A N 1
ATOM 1426 C CA . SER A 1 184 ? -10.487 -15.604 1.335 1.00 84.12 184 SER A CA 1
ATOM 1427 C C . SER A 1 184 ? -11.564 -16.189 2.265 1.00 84.12 184 SER A C 1
ATOM 1429 O O . SER A 1 184 ? -11.226 -16.972 3.149 1.00 84.12 184 SER A O 1
ATOM 1431 N N . LYS A 1 185 ? -12.850 -15.861 2.056 1.00 86.31 185 LYS A N 1
ATOM 1432 C CA . LYS A 1 185 ? -14.008 -16.355 2.834 1.00 86.31 185 LYS A CA 1
ATOM 1433 C C . LYS A 1 185 ? -14.041 -15.905 4.302 1.00 86.31 185 LYS A C 1
ATOM 1435 O O . LYS A 1 185 ? -14.544 -16.619 5.174 1.00 86.31 185 LYS A O 1
ATOM 1440 N N . TYR A 1 186 ? -13.535 -14.706 4.570 1.00 88.56 186 TYR A N 1
ATOM 1441 C CA . TYR A 1 186 ? -13.635 -14.054 5.872 1.00 88.56 186 TYR A CA 1
ATOM 1442 C C . TYR A 1 186 ? -14.641 -12.901 5.835 1.00 88.56 186 TYR A C 1
ATOM 1444 O O . TYR A 1 186 ? -14.714 -12.151 4.853 1.00 88.56 186 TYR A O 1
ATOM 1452 N N . ASN A 1 187 ? -15.390 -12.754 6.928 1.00 91.12 187 ASN A N 1
ATOM 1453 C CA . ASN A 1 187 ? -16.228 -11.585 7.167 1.00 91.12 187 ASN A CA 1
ATOM 1454 C C . ASN A 1 187 ? -15.365 -10.455 7.712 1.00 91.12 187 ASN A C 1
ATOM 1456 O O . ASN A 1 187 ? -14.441 -10.699 8.490 1.00 91.12 187 ASN A O 1
ATOM 1460 N N . VAL A 1 188 ? -15.689 -9.220 7.338 1.00 94.06 188 VAL A N 1
ATOM 1461 C CA . VAL A 1 188 ? -15.007 -8.042 7.871 1.00 94.06 188 VAL A CA 1
ATOM 1462 C C . VAL A 1 188 ? -16.024 -7.080 8.459 1.00 94.06 188 VAL A C 1
ATOM 1464 O O . VAL A 1 188 ? -17.016 -6.751 7.817 1.00 94.06 188 VAL A O 1
ATOM 1467 N N . TYR A 1 189 ? -15.749 -6.601 9.665 1.00 96.88 189 TYR A N 1
ATOM 1468 C CA . TYR A 1 189 ? -16.540 -5.604 10.366 1.00 96.88 189 TYR A CA 1
ATOM 1469 C C . TYR A 1 189 ? -15.703 -4.345 10.576 1.00 96.88 189 TYR A C 1
ATOM 1471 O O . TYR A 1 189 ? -14.645 -4.381 11.196 1.00 96.88 189 TYR A O 1
ATOM 1479 N N . GLY A 1 190 ? -16.174 -3.222 10.050 1.00 96.81 190 GLY A N 1
ATOM 1480 C CA . GLY A 1 190 ? -15.647 -1.902 10.356 1.00 96.81 190 GLY A CA 1
ATOM 1481 C C . GLY A 1 190 ? -16.152 -1.430 11.710 1.00 96.81 190 GLY A C 1
ATOM 1482 O O . GLY A 1 190 ? -17.350 -1.469 11.968 1.00 96.81 190 GLY A O 1
ATOM 1483 N N . ILE A 1 191 ? -15.245 -0.982 12.563 1.00 96.81 191 ILE A N 1
ATOM 1484 C CA . ILE A 1 191 ? -15.552 -0.412 13.871 1.00 96.81 191 ILE A CA 1
ATOM 1485 C C . ILE A 1 191 ? -15.643 1.099 13.704 1.00 96.81 191 ILE A C 1
ATOM 1487 O O . ILE A 1 191 ? -14.650 1.759 13.380 1.00 96.81 191 ILE A O 1
ATOM 1491 N N . GLU A 1 192 ? -16.842 1.642 13.885 1.00 95.88 192 GLU A N 1
ATOM 1492 C CA . GLU A 1 192 ? -17.093 3.064 13.674 1.00 95.88 192 GLU A CA 1
ATOM 1493 C C . GLU A 1 192 ? -16.712 3.875 14.911 1.00 95.88 192 GLU A C 1
ATOM 1495 O O . GLU A 1 192 ? -17.102 3.539 16.019 1.00 95.88 192 GLU A O 1
ATOM 1500 N N . GLY A 1 193 ? -15.996 4.987 14.744 1.00 89.88 193 GLY A N 1
ATOM 1501 C CA . GLY A 1 193 ? -15.710 5.904 15.851 1.00 89.88 193 GLY A CA 1
ATOM 1502 C C . GLY A 1 193 ? -14.583 5.468 16.795 1.00 89.88 193 GLY A C 1
ATOM 1503 O O . GLY A 1 193 ? -14.545 5.953 17.928 1.00 89.88 193 GLY A O 1
ATOM 1504 N N . CYS A 1 194 ? -13.638 4.647 16.318 1.00 89.62 194 CYS A N 1
ATOM 1505 C CA . CYS A 1 194 ? -12.436 4.237 17.059 1.00 89.62 194 CYS A CA 1
ATOM 1506 C C . CYS A 1 194 ? -12.791 3.450 18.346 1.00 89.62 194 CYS A C 1
ATOM 1508 O O . CYS A 1 194 ? -13.795 2.741 18.384 1.00 89.62 194 CYS A O 1
ATOM 1510 N N . TRP A 1 195 ? -11.958 3.520 19.388 1.00 88.94 195 TRP A N 1
ATOM 1511 C CA . TRP A 1 195 ? -12.086 2.704 20.601 1.00 88.94 195 TRP A CA 1
ATOM 1512 C C . TRP A 1 195 ? -13.393 2.928 21.366 1.00 88.94 195 TRP A C 1
ATOM 1514 O O . TRP A 1 195 ? -13.946 1.977 21.904 1.00 88.94 195 TRP A O 1
ATOM 1524 N N . GLU A 1 196 ? -13.920 4.154 21.404 1.00 90.56 196 GLU A N 1
ATOM 1525 C CA . GLU A 1 196 ? -15.229 4.430 22.015 1.00 90.56 196 GLU A CA 1
ATOM 1526 C C . GLU A 1 196 ? -16.345 3.678 21.302 1.00 90.56 196 GLU A C 1
ATOM 1528 O O . GLU A 1 196 ? -17.126 2.988 21.947 1.00 90.56 196 GLU A O 1
ATOM 1533 N N . GLY A 1 197 ? -16.372 3.729 19.971 1.00 93.25 197 GLY A N 1
ATOM 1534 C CA . GLY A 1 197 ? -17.374 2.980 19.233 1.00 93.25 197 GLY A CA 1
ATOM 1535 C C . GLY A 1 197 ? -17.189 1.469 19.333 1.00 93.25 197 GLY A C 1
ATOM 1536 O O . GLY A 1 197 ? -18.184 0.752 19.365 1.00 93.25 197 GLY A O 1
ATOM 1537 N N . LEU A 1 198 ? -15.952 0.980 19.482 1.00 92.31 198 LEU A N 1
ATOM 1538 C CA . LEU A 1 198 ? -15.695 -0.426 19.801 1.00 92.31 198 LEU A CA 1
ATOM 1539 C C . LEU A 1 198 ? -16.364 -0.830 21.120 1.00 92.31 198 LEU A C 1
ATOM 1541 O O . LEU A 1 198 ? -17.110 -1.802 21.149 1.00 92.31 198 LEU A O 1
ATOM 1545 N N . MET A 1 199 ? -16.128 -0.063 22.188 1.00 91.50 199 MET A N 1
ATOM 1546 C CA . MET A 1 199 ? -16.708 -0.310 23.514 1.00 91.50 199 MET A CA 1
ATOM 1547 C C . MET A 1 199 ? -18.237 -0.172 23.527 1.00 91.50 199 MET A C 1
ATOM 1549 O O . MET A 1 199 ? -18.907 -0.796 24.343 1.00 91.50 199 MET A O 1
ATOM 1553 N N . GLU A 1 200 ? -18.797 0.632 22.624 1.00 93.56 200 GLU A N 1
ATOM 1554 C CA . GLU A 1 200 ? -20.242 0.787 22.428 1.00 93.56 200 GLU A CA 1
ATOM 1555 C C . GLU A 1 200 ? -20.853 -0.270 21.490 1.00 93.56 200 GLU A C 1
ATOM 1557 O O . GLU A 1 200 ? -22.061 -0.250 21.252 1.00 93.56 200 GLU A O 1
ATOM 1562 N N . GLY A 1 201 ? -20.049 -1.171 20.917 1.00 93.75 201 GLY A N 1
ATOM 1563 C CA . GLY A 1 201 ? -20.532 -2.197 19.993 1.00 93.75 201 GLY A CA 1
ATOM 1564 C C . GLY A 1 201 ? -20.922 -1.674 18.603 1.00 93.75 201 GLY A C 1
ATOM 1565 O O . GLY A 1 201 ? -21.760 -2.274 17.929 1.00 93.75 201 GLY A O 1
ATOM 1566 N N . LYS A 1 202 ? -20.336 -0.564 18.140 1.00 96.62 202 LYS A N 1
ATOM 1567 C CA . LYS A 1 202 ? -20.603 0.048 16.824 1.00 96.62 202 LYS A CA 1
ATOM 1568 C C . LYS A 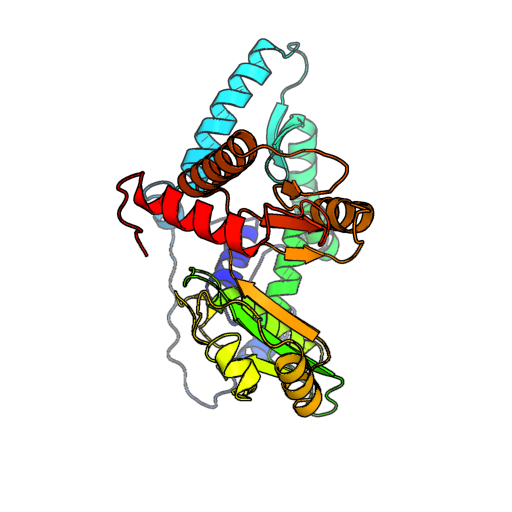1 202 ? -19.845 -0.652 15.697 1.00 96.62 202 LYS A C 1
ATOM 1570 O O . LYS A 1 202 ? -18.890 -0.121 15.128 1.00 96.62 202 LYS A O 1
ATOM 1575 N N . PHE A 1 203 ? -20.301 -1.853 15.362 1.00 96.38 203 PHE A N 1
ATOM 1576 C CA . PHE A 1 203 ? -19.777 -2.642 14.251 1.00 96.38 203 PHE A CA 1
ATOM 1577 C C . PHE A 1 203 ? -20.644 -2.488 13.002 1.00 96.38 203 PHE A C 1
ATOM 1579 O O . PHE A 1 203 ? -21.872 -2.563 13.053 1.00 96.38 203 PHE A O 1
ATOM 1586 N N . ARG A 1 204 ? -19.991 -2.336 11.851 1.00 96.31 204 ARG A N 1
ATOM 1587 C CA . ARG A 1 204 ? -20.621 -2.286 10.535 1.00 96.31 204 ARG A CA 1
ATOM 1588 C C . ARG A 1 204 ? -20.032 -3.351 9.630 1.00 96.31 204 ARG A C 1
ATOM 1590 O O . ARG A 1 204 ? -18.832 -3.357 9.385 1.00 96.31 204 ARG A O 1
ATOM 1597 N N . GLU A 1 205 ? -20.867 -4.215 9.072 1.00 95.38 205 GLU A N 1
ATOM 1598 C CA . GLU A 1 205 ? -20.402 -5.210 8.105 1.00 95.38 205 GLU A CA 1
ATOM 1599 C C . GLU A 1 205 ? -19.842 -4.531 6.842 1.00 95.38 205 GLU A C 1
ATOM 1601 O O . GLU A 1 205 ? -20.477 -3.667 6.223 1.00 95.38 205 GLU A O 1
ATOM 1606 N N . LEU A 1 206 ? -18.633 -4.925 6.450 1.00 95.31 206 LEU A N 1
ATOM 1607 C CA . LEU A 1 206 ? -17.953 -4.475 5.244 1.00 95.31 206 LEU A CA 1
ATOM 1608 C C . LEU A 1 206 ? -17.853 -5.632 4.254 1.00 95.31 206 LEU A C 1
ATOM 1610 O O . LEU A 1 206 ? -17.420 -6.735 4.586 1.00 95.31 206 LEU A O 1
ATOM 1614 N N . ASN A 1 207 ? -18.236 -5.355 3.014 1.00 91.69 207 ASN A N 1
ATOM 1615 C CA . ASN A 1 207 ? -18.210 -6.317 1.927 1.00 91.69 207 ASN A CA 1
ATOM 1616 C C . ASN A 1 207 ? -17.623 -5.692 0.662 1.00 91.69 207 ASN A C 1
ATOM 1618 O O . ASN A 1 207 ? -17.538 -4.471 0.533 1.00 91.69 207 ASN A O 1
ATOM 1622 N N . TRP A 1 208 ? -17.264 -6.545 -0.296 1.00 88.88 208 TRP A N 1
ATOM 1623 C CA . TRP A 1 208 ? -16.646 -6.158 -1.567 1.00 88.88 208 TRP A CA 1
ATOM 1624 C C . TRP A 1 208 ? -17.331 -4.963 -2.257 1.00 88.88 208 TRP A C 1
ATOM 1626 O O . TRP A 1 208 ? -16.648 -4.084 -2.789 1.00 88.88 208 TRP A O 1
ATOM 1636 N N . GLY A 1 209 ? -18.669 -4.909 -2.217 1.00 88.31 209 GLY A N 1
ATOM 1637 C CA . GLY A 1 209 ? -19.462 -3.868 -2.868 1.00 88.31 209 GLY A CA 1
ATOM 1638 C C . GLY A 1 209 ? -19.553 -2.560 -2.080 1.00 88.31 209 GLY A C 1
ATOM 1639 O O . GLY A 1 209 ? -19.486 -1.490 -2.680 1.00 88.31 209 GLY A O 1
ATOM 1640 N N . ASN A 1 210 ? -19.698 -2.612 -0.753 1.00 93.00 210 ASN A N 1
ATOM 1641 C CA . ASN A 1 210 ? -19.923 -1.406 0.051 1.00 93.00 210 ASN A CA 1
ATOM 1642 C C . ASN A 1 210 ? -18.652 -0.577 0.302 1.00 93.00 210 ASN A C 1
ATOM 1644 O O . ASN A 1 210 ? -18.758 0.621 0.569 1.00 93.00 210 ASN A O 1
ATOM 1648 N N . VAL A 1 211 ? -17.469 -1.175 0.139 1.00 93.12 211 VAL A N 1
ATOM 1649 C CA . VAL A 1 211 ? -16.190 -0.449 0.157 1.00 93.12 211 VAL A CA 1
ATOM 1650 C C . VAL A 1 211 ? -15.792 0.097 -1.215 1.00 93.12 211 VAL A C 1
ATOM 1652 O O . VAL A 1 211 ? -14.755 0.738 -1.332 1.00 93.12 211 VAL A O 1
ATOM 1655 N N . ALA A 1 212 ? -16.571 -0.129 -2.277 1.00 90.44 212 ALA A N 1
ATOM 1656 C CA . ALA A 1 212 ? -16.196 0.327 -3.614 1.00 90.44 212 ALA A CA 1
ATOM 1657 C C . ALA A 1 212 ? -15.976 1.851 -3.681 1.00 90.44 212 ALA A C 1
ATOM 1659 O O . ALA A 1 212 ? -16.769 2.650 -3.173 1.00 90.44 212 ALA A O 1
ATOM 1660 N N . GLY A 1 213 ? -14.876 2.254 -4.319 1.00 89.38 213 GLY A N 1
ATOM 1661 C CA . GLY A 1 213 ? -14.452 3.643 -4.464 1.00 89.38 213 GLY A CA 1
ATOM 1662 C C . GLY A 1 213 ? -13.702 4.217 -3.260 1.00 89.38 213 GLY A C 1
ATOM 1663 O O . GLY A 1 213 ? -13.188 5.335 -3.361 1.00 89.38 213 GLY A O 1
ATOM 1664 N N . TRP A 1 214 ? -13.609 3.492 -2.139 1.00 92.88 214 TRP A N 1
ATOM 1665 C CA . TRP A 1 214 ? -12.901 3.939 -0.934 1.00 92.88 214 TRP A CA 1
ATOM 1666 C C . TRP A 1 214 ? -11.412 4.183 -1.179 1.00 92.88 214 TRP A C 1
ATOM 1668 O O . TRP A 1 214 ? -10.831 5.031 -0.505 1.00 92.88 214 TRP A O 1
ATOM 1678 N N . MET A 1 215 ? -10.790 3.533 -2.169 1.00 87.50 215 MET A N 1
ATOM 1679 C CA . MET A 1 215 ? -9.370 3.739 -2.467 1.00 87.50 215 MET A CA 1
ATOM 1680 C C . MET A 1 215 ? -9.046 5.177 -2.879 1.00 87.50 215 MET A C 1
ATOM 1682 O O . MET A 1 215 ? -7.953 5.671 -2.611 1.00 87.50 215 MET A O 1
ATOM 1686 N N . SER A 1 216 ? -10.004 5.858 -3.506 1.00 86.75 216 SER A N 1
ATOM 1687 C CA . SER A 1 216 ? -9.846 7.236 -3.975 1.00 86.75 216 SER A CA 1
ATOM 1688 C C . SER A 1 216 ? -10.286 8.292 -2.955 1.00 86.75 216 SER A C 1
ATOM 1690 O O . SER A 1 216 ? -10.075 9.486 -3.178 1.00 86.75 216 SER A O 1
ATOM 1692 N N . ARG A 1 217 ? -10.899 7.880 -1.837 1.00 89.38 217 ARG A N 1
ATOM 1693 C CA . ARG A 1 217 ? -11.447 8.800 -0.834 1.00 89.38 217 ARG A CA 1
ATOM 1694 C C . ARG A 1 217 ? -10.416 9.141 0.236 1.00 89.38 217 ARG A C 1
ATOM 1696 O O . ARG A 1 217 ? -9.835 8.254 0.861 1.00 89.38 217 ARG A O 1
ATOM 1703 N N . GLY A 1 218 ? -10.235 10.435 0.488 1.00 84.38 218 GLY A N 1
ATOM 1704 C CA . GLY A 1 218 ? -9.443 10.930 1.617 1.00 84.38 218 GLY A CA 1
ATOM 1705 C C . GLY A 1 218 ? -10.137 10.723 2.969 1.00 84.38 218 GLY A C 1
ATOM 1706 O O . GLY A 1 218 ? -11.322 10.400 3.030 1.00 84.38 218 GLY A O 1
ATOM 1707 N N . GLY A 1 219 ? -9.395 10.943 4.056 1.00 85.25 219 GLY A N 1
ATOM 1708 C CA . GLY A 1 219 ? -9.920 10.853 5.420 1.00 85.25 219 GLY A CA 1
ATOM 1709 C C . GLY A 1 219 ? -10.225 9.421 5.872 1.00 85.25 219 GLY A C 1
ATOM 1710 O O . GLY A 1 219 ? -9.520 8.482 5.509 1.00 85.25 219 GLY A O 1
ATOM 1711 N N . SER A 1 220 ? -11.274 9.274 6.686 1.00 92.06 220 SER A N 1
ATOM 1712 C CA . SER A 1 220 ? -11.673 8.022 7.336 1.00 92.06 220 SER A CA 1
ATOM 1713 C C . SER A 1 220 ? -13.192 7.829 7.259 1.00 92.06 220 SER A C 1
ATOM 1715 O O . SER A 1 220 ? -13.940 8.553 7.910 1.00 92.06 220 SER A O 1
ATOM 1717 N N . GLU A 1 221 ? -13.647 6.837 6.495 1.00 95.56 221 GLU A N 1
ATOM 1718 C CA . GLU A 1 221 ? -15.070 6.484 6.340 1.00 95.56 221 GLU A CA 1
ATOM 1719 C C . GLU A 1 221 ? -15.655 5.759 7.562 1.00 95.56 221 GLU A C 1
ATOM 1721 O O . GLU A 1 221 ? -16.864 5.776 7.767 1.00 95.56 221 GLU A O 1
ATOM 1726 N N . LEU A 1 222 ? -14.806 5.134 8.384 1.00 94.56 222 LEU A N 1
ATOM 1727 C CA . LEU A 1 222 ? -15.201 4.561 9.678 1.00 94.56 222 LEU A CA 1
ATOM 1728 C C . LEU A 1 222 ? -15.190 5.613 10.801 1.00 94.56 222 LEU A C 1
ATOM 1730 O O . LEU A 1 222 ? -15.613 5.344 11.922 1.00 94.56 222 LEU A O 1
ATOM 1734 N N . GLY A 1 223 ? -14.703 6.825 10.523 1.00 91.62 223 GLY A N 1
ATOM 1735 C CA . GLY A 1 223 ? -14.365 7.802 11.551 1.00 91.62 223 GLY A CA 1
ATOM 1736 C C . GLY A 1 223 ? -13.097 7.404 12.309 1.00 91.62 223 GLY A C 1
ATOM 1737 O O . GLY A 1 223 ? -12.737 6.237 12.408 1.00 91.62 223 GLY A O 1
ATOM 1738 N N . THR A 1 224 ? -12.356 8.388 12.803 1.00 84.31 224 THR A N 1
ATOM 1739 C CA . THR A 1 224 ? -11.130 8.151 13.573 1.00 84.31 224 THR A CA 1
ATOM 1740 C C . THR A 1 224 ? -11.020 9.170 14.694 1.00 84.31 224 THR A C 1
ATOM 1742 O O . THR A 1 224 ? -11.497 10.300 14.563 1.00 84.31 224 THR A O 1
ATOM 1745 N N . LYS A 1 225 ? -10.421 8.761 15.811 1.00 80.81 225 LYS A N 1
ATOM 1746 C CA . LYS A 1 225 ? -10.189 9.593 16.998 1.00 80.81 225 LYS A CA 1
ATOM 1747 C C . LYS A 1 225 ? -8.807 9.285 17.566 1.00 80.81 225 LYS A C 1
ATOM 1749 O O . LYS A 1 225 ? -8.329 8.162 17.440 1.00 80.81 225 LYS A O 1
ATOM 1754 N N . ARG A 1 226 ? -8.207 10.252 18.265 1.00 70.44 226 ARG A N 1
ATOM 1755 C CA . ARG A 1 226 ? -6.914 10.112 18.975 1.00 70.44 226 ARG A CA 1
ATOM 1756 C C . ARG A 1 226 ? -7.028 9.450 20.357 1.00 70.44 226 ARG A C 1
ATOM 1758 O O . ARG A 1 226 ? -6.140 9.589 21.187 1.00 70.44 226 ARG A O 1
ATOM 1765 N N . GLN A 1 227 ? -8.156 8.808 20.631 1.00 71.56 227 GLN A N 1
ATOM 1766 C CA . GLN A 1 227 ? -8.399 8.146 21.903 1.00 71.56 227 GLN A CA 1
ATOM 1767 C C . GLN A 1 227 ? -7.487 6.922 22.048 1.00 71.56 227 GLN A C 1
ATOM 1769 O O . GLN A 1 227 ? -7.133 6.302 21.049 1.00 71.56 227 GLN A O 1
ATOM 1774 N N . LEU A 1 228 ? -7.140 6.574 23.286 1.00 71.50 228 LEU A N 1
ATOM 1775 C CA . LEU A 1 228 ? -6.412 5.351 23.613 1.00 71.50 228 LEU A CA 1
ATOM 1776 C C . LEU A 1 228 ? -7.376 4.237 24.060 1.00 71.50 228 LEU A C 1
ATOM 1778 O O . LEU A 1 228 ? -8.442 4.541 24.606 1.00 71.50 228 LEU A O 1
ATOM 1782 N N . PRO A 1 229 ? -7.011 2.958 23.875 1.00 75.81 229 PRO A N 1
ATOM 1783 C CA . PRO A 1 229 ? -7.780 1.830 24.389 1.00 75.81 229 PRO A CA 1
ATOM 1784 C C . PRO A 1 229 ? -7.598 1.715 25.912 1.00 75.81 229 PRO A C 1
ATOM 1786 O O . PRO A 1 229 ? -6.729 0.996 26.392 1.00 75.81 229 PRO A O 1
ATOM 1789 N N . THR A 1 230 ? -8.384 2.466 26.686 1.00 76.62 230 THR A N 1
ATOM 1790 C CA . THR A 1 230 ? -8.228 2.542 28.151 1.00 76.62 230 THR A CA 1
ATOM 1791 C C . THR A 1 230 ? -8.926 1.417 28.914 1.00 76.62 230 THR A C 1
ATOM 1793 O O . THR A 1 230 ? -8.450 1.018 29.969 1.00 76.62 230 THR A O 1
ATOM 1796 N N . ASP A 1 231 ? -10.062 0.925 28.415 1.00 82.88 231 ASP A N 1
ATOM 1797 C CA . ASP A 1 231 ? -10.899 -0.074 29.095 1.00 82.88 231 ASP A CA 1
ATOM 1798 C C . ASP A 1 231 ? -10.805 -1.415 28.355 1.00 82.88 231 ASP A C 1
ATOM 1800 O O . ASP A 1 231 ? -11.596 -1.736 27.466 1.00 82.88 231 ASP A O 1
ATOM 1804 N N . VAL A 1 232 ? -9.749 -2.166 28.674 1.00 82.50 232 VAL A N 1
ATOM 1805 C CA . VAL A 1 232 ? -9.394 -3.417 27.987 1.00 82.50 232 VAL A CA 1
ATOM 1806 C C . VAL A 1 232 ? -10.462 -4.495 28.183 1.00 82.50 232 VAL A C 1
ATOM 1808 O O . VAL A 1 232 ? -10.689 -5.293 27.278 1.00 82.50 232 VAL A O 1
ATOM 1811 N N . GLU A 1 233 ? -11.140 -4.499 29.331 1.00 84.62 233 GLU A N 1
ATOM 1812 C CA . GLU A 1 233 ? -12.191 -5.464 29.662 1.00 84.62 233 GLU A CA 1
ATOM 1813 C C . GLU A 1 233 ? -13.389 -5.286 28.729 1.00 84.62 233 GLU A C 1
ATOM 1815 O O . GLU A 1 233 ? -13.762 -6.229 28.032 1.00 84.62 233 GLU A O 1
ATOM 1820 N N . LYS A 1 234 ? -13.906 -4.057 28.594 1.00 87.75 234 LYS A N 1
ATOM 1821 C CA . LYS A 1 234 ? -15.000 -3.776 27.650 1.00 87.75 234 LYS A CA 1
ATOM 1822 C C . LYS A 1 234 ? -14.613 -3.997 26.197 1.00 87.75 234 LYS A C 1
ATOM 1824 O O . LYS A 1 234 ? -15.433 -4.441 25.398 1.00 87.75 234 LYS A O 1
ATOM 1829 N N . ILE A 1 235 ? -13.372 -3.678 25.833 1.00 83.75 235 ILE A N 1
ATOM 1830 C CA . ILE A 1 235 ? -12.860 -3.944 24.486 1.00 83.75 235 ILE A CA 1
ATOM 1831 C C . ILE A 1 235 ? -12.868 -5.452 24.207 1.00 83.75 235 ILE A C 1
ATOM 1833 O O . ILE A 1 235 ? -13.325 -5.875 23.146 1.00 83.75 235 ILE A O 1
ATOM 1837 N N . ALA A 1 236 ? -12.390 -6.263 25.153 1.00 82.69 236 ALA A N 1
ATOM 1838 C CA . ALA A 1 236 ? -12.376 -7.713 25.020 1.00 82.69 236 ALA A CA 1
ATOM 1839 C C . ALA A 1 236 ? -13.796 -8.293 24.951 1.00 82.69 236 ALA A C 1
ATOM 1841 O O . ALA A 1 236 ? -14.056 -9.140 24.099 1.00 82.69 236 ALA A O 1
ATOM 1842 N N . GLU A 1 237 ? -14.717 -7.815 25.791 1.00 91.81 237 GLU A N 1
ATOM 1843 C CA . GLU A 1 237 ? -16.136 -8.190 25.745 1.00 91.81 237 GLU A CA 1
ATOM 1844 C C . GLU A 1 237 ? -16.748 -7.883 24.374 1.00 91.81 237 GLU A C 1
ATOM 1846 O O . GLU A 1 237 ? -17.248 -8.792 23.717 1.00 91.81 237 GLU A O 1
ATOM 1851 N N . ALA A 1 238 ? -16.604 -6.653 23.872 1.00 91.12 238 ALA A N 1
ATOM 1852 C CA . ALA A 1 238 ? -17.165 -6.253 22.582 1.00 91.12 238 ALA A CA 1
ATOM 1853 C C . ALA A 1 238 ? -16.605 -7.062 21.396 1.00 91.12 238 ALA A C 1
ATOM 1855 O O . ALA A 1 238 ? -17.337 -7.403 20.463 1.00 91.12 238 ALA A O 1
ATOM 1856 N N . LEU A 1 239 ? -15.305 -7.383 21.417 1.00 87.44 239 LEU A N 1
ATOM 1857 C CA . LEU A 1 239 ? -14.679 -8.226 20.394 1.00 87.44 239 LEU A CA 1
ATOM 1858 C C . LEU A 1 239 ? -15.183 -9.674 20.465 1.00 87.44 239 LEU A C 1
ATOM 1860 O O . LEU A 1 239 ? -15.453 -10.269 19.420 1.00 87.44 239 LEU A O 1
ATOM 1864 N N . ASN A 1 240 ? -15.342 -10.223 21.671 1.00 90.81 240 ASN A N 1
ATOM 1865 C CA . ASN A 1 240 ? -15.866 -11.573 21.880 1.00 90.81 240 ASN A CA 1
ATOM 1866 C C . ASN A 1 240 ? -17.343 -11.680 21.478 1.00 90.81 240 ASN A C 1
ATOM 1868 O O . ASN A 1 240 ? -17.717 -12.647 20.816 1.00 90.81 240 ASN A O 1
ATOM 1872 N N . ASP A 1 241 ? -18.159 -10.673 21.796 1.00 93.31 241 ASP A N 1
ATOM 1873 C CA . ASP A 1 241 ? -19.587 -10.629 21.460 1.00 93.31 241 ASP A CA 1
ATOM 1874 C C . ASP A 1 241 ? -19.831 -10.665 19.944 1.00 93.31 241 ASP A C 1
ATOM 1876 O O . ASP A 1 241 ? -20.779 -11.292 19.472 1.00 93.31 241 ASP A O 1
ATOM 1880 N N . GLN A 1 242 ? -18.951 -10.031 19.162 1.00 87.69 242 GLN A N 1
ATOM 1881 C CA . GLN A 1 242 ? -18.975 -10.083 17.693 1.00 87.69 242 GLN A CA 1
ATOM 1882 C C . GLN A 1 242 ? -18.137 -11.230 17.100 1.00 87.69 242 GLN A C 1
ATOM 1884 O O . GLN A 1 242 ? -18.025 -11.361 15.874 1.00 87.69 242 GLN A O 1
ATOM 1889 N N . ASN A 1 243 ? -17.559 -12.080 17.955 1.00 91.69 243 ASN A N 1
ATOM 1890 C CA . ASN A 1 243 ? -16.698 -13.202 17.587 1.00 91.69 243 ASN A CA 1
ATOM 1891 C C . ASN A 1 243 ? -15.534 -12.783 16.663 1.00 91.69 243 ASN A C 1
ATOM 1893 O O . ASN A 1 243 ? -15.252 -13.444 15.664 1.00 91.69 243 ASN A O 1
ATOM 1897 N N . ILE A 1 244 ? -14.893 -11.645 16.953 1.00 87.94 244 ILE A N 1
ATOM 1898 C CA . ILE A 1 244 ? -13.775 -11.114 16.167 1.00 87.94 244 ILE A CA 1
ATOM 1899 C C . ILE A 1 244 ? -12.494 -11.883 16.502 1.00 87.94 244 ILE A C 1
ATOM 1901 O O . ILE A 1 244 ? -11.968 -11.800 17.607 1.00 87.94 244 ILE A O 1
ATOM 1905 N N . GLU A 1 245 ? -11.944 -12.589 15.516 1.00 86.81 245 GLU A N 1
ATOM 1906 C CA . GLU A 1 245 ? -10.731 -13.409 15.664 1.00 86.81 245 GLU A CA 1
ATOM 1907 C C . GLU A 1 245 ? -9.440 -12.664 15.299 1.00 86.81 245 GLU A C 1
ATOM 1909 O O . GLU A 1 245 ? -8.337 -13.141 15.568 1.00 86.81 245 GLU A O 1
ATOM 1914 N N . GLY A 1 246 ? -9.556 -11.507 14.650 1.00 83.25 246 GLY A N 1
ATOM 1915 C CA . GLY A 1 246 ? -8.419 -10.685 14.255 1.00 83.25 246 GLY A CA 1
ATOM 1916 C C . GLY A 1 246 ? -8.839 -9.245 14.013 1.00 83.25 246 GLY A C 1
ATOM 1917 O O . GLY A 1 246 ? -9.890 -9.004 13.430 1.00 83.25 246 GLY A O 1
ATOM 1918 N N . LEU A 1 247 ? -8.022 -8.292 14.455 1.00 86.00 247 LEU A N 1
ATOM 1919 C CA . LEU A 1 247 ? -8.303 -6.861 14.366 1.00 86.00 247 LEU A CA 1
ATOM 1920 C C . LEU A 1 247 ? -7.192 -6.153 13.582 1.00 86.00 247 LEU A C 1
ATOM 1922 O O . LEU A 1 247 ? -6.022 -6.227 13.953 1.00 86.00 247 LEU A O 1
ATOM 1926 N N . LEU A 1 248 ? -7.560 -5.453 12.510 1.00 84.44 248 LEU A N 1
ATOM 1927 C CA . LEU A 1 248 ? -6.679 -4.555 11.770 1.00 84.44 248 LEU A CA 1
ATOM 1928 C C . LEU A 1 248 ? -6.856 -3.121 12.279 1.00 84.44 248 LEU A C 1
ATOM 1930 O O . LEU A 1 248 ? -7.926 -2.537 12.128 1.00 84.44 248 LEU A O 1
ATOM 1934 N N . ILE A 1 249 ? -5.790 -2.535 12.816 1.00 84.62 249 ILE A N 1
ATOM 1935 C CA . ILE A 1 249 ? -5.761 -1.129 13.232 1.00 84.62 249 ILE A CA 1
ATOM 1936 C C . ILE A 1 249 ? -5.089 -0.311 12.129 1.00 84.62 249 ILE A C 1
ATOM 1938 O O . ILE A 1 249 ? -3.956 -0.590 11.737 1.00 84.62 249 ILE A O 1
ATOM 1942 N N . VAL A 1 250 ? -5.792 0.697 11.618 1.00 78.50 250 VAL A N 1
ATOM 1943 C CA . VAL A 1 250 ? -5.312 1.599 10.567 1.00 78.50 250 VAL A CA 1
ATOM 1944 C C . VAL A 1 250 ? -5.202 3.000 11.148 1.00 78.50 250 VAL A C 1
ATOM 1946 O O . VAL A 1 250 ? -6.191 3.707 11.322 1.00 78.50 250 VAL A O 1
ATOM 1949 N N . GLY A 1 251 ? -3.985 3.412 11.469 1.00 68.88 251 GLY A N 1
ATOM 1950 C CA . GLY A 1 251 ? -3.764 4.639 12.214 1.00 68.88 251 GLY A CA 1
ATOM 1951 C C . GLY A 1 251 ? -2.305 5.032 12.301 1.00 68.88 251 GLY A C 1
ATOM 1952 O O . GLY A 1 251 ? -1.434 4.388 11.714 1.00 68.88 251 GLY A O 1
ATOM 1953 N N . GLY A 1 252 ? -2.045 6.111 13.028 1.00 61.53 252 GLY A N 1
ATOM 1954 C CA . GLY A 1 252 ? -0.697 6.573 13.332 1.00 61.53 252 GLY A CA 1
ATOM 1955 C C . GLY A 1 252 ? -0.561 6.998 14.790 1.00 61.53 252 GLY A C 1
ATOM 1956 O O . GLY A 1 252 ? -1.557 7.271 15.449 1.00 61.53 252 GLY A O 1
ATOM 1957 N N . PHE A 1 253 ? 0.694 7.098 15.234 1.00 46.88 253 PHE A N 1
ATOM 1958 C CA . PHE A 1 253 ? 1.140 7.561 16.553 1.00 46.88 253 PHE A CA 1
ATOM 1959 C C . PHE A 1 253 ? 0.483 6.843 17.737 1.00 46.88 253 PHE A C 1
ATOM 1961 O O . PHE A 1 253 ? -0.457 7.336 18.354 1.00 46.88 253 PHE A O 1
ATOM 1968 N N . GLU A 1 254 ? 1.044 5.691 18.092 1.00 54.91 254 GLU A N 1
ATOM 1969 C CA . GLU A 1 254 ? 0.683 4.970 19.306 1.00 54.91 254 GLU A CA 1
ATOM 1970 C C . GLU A 1 254 ? 1.979 4.589 20.027 1.00 54.91 254 GLU A C 1
ATOM 1972 O O . GLU A 1 254 ? 2.878 3.969 19.451 1.00 54.91 254 GLU A O 1
ATOM 1977 N N . ILE A 1 255 ? 2.107 5.022 21.281 1.00 63.72 255 ILE A N 1
ATOM 1978 C CA . ILE A 1 255 ? 3.093 4.449 22.193 1.00 63.72 255 ILE A CA 1
ATOM 1979 C C . ILE A 1 255 ? 2.524 3.088 22.573 1.00 63.72 255 ILE A C 1
ATOM 1981 O O . ILE A 1 255 ? 1.507 3.015 23.260 1.00 63.72 255 ILE A O 1
ATOM 1985 N N . ILE A 1 256 ? 3.145 2.021 22.084 1.00 68.56 256 ILE A N 1
ATOM 1986 C CA . ILE A 1 256 ? 2.682 0.662 22.348 1.00 68.56 256 ILE A CA 1
ATOM 1987 C C . ILE A 1 256 ? 3.412 0.173 23.588 1.00 68.56 256 ILE A C 1
ATOM 1989 O O . ILE A 1 256 ? 4.627 -0.046 23.561 1.00 68.56 256 ILE A O 1
ATOM 1993 N N . GLU A 1 257 ? 2.676 0.020 24.683 1.00 78.56 257 GLU A N 1
ATOM 1994 C CA . GLU A 1 257 ? 3.200 -0.610 25.885 1.00 78.56 257 GLU A CA 1
ATOM 1995 C C . GLU A 1 257 ? 3.195 -2.134 25.728 1.00 78.56 257 GLU A C 1
ATOM 1997 O O . GLU A 1 257 ? 2.226 -2.734 25.269 1.00 78.56 257 GLU A O 1
ATOM 2002 N N . THR A 1 258 ? 4.305 -2.764 26.091 1.00 72.44 258 THR A N 1
ATOM 2003 C CA . THR A 1 258 ? 4.500 -4.213 26.033 1.00 72.44 258 THR A CA 1
ATOM 2004 C C . THR A 1 258 ? 4.734 -4.754 27.434 1.00 72.44 258 THR A C 1
ATOM 2006 O O . THR A 1 258 ? 5.409 -4.124 28.252 1.00 72.44 258 THR A O 1
ATOM 2009 N N . MET A 1 259 ? 4.198 -5.947 27.690 1.00 61.62 259 MET A N 1
ATOM 2010 C CA . MET A 1 259 ? 4.493 -6.701 28.906 1.00 61.62 259 MET A CA 1
ATOM 2011 C C . MET A 1 259 ? 5.984 -7.051 28.988 1.00 61.62 259 MET A C 1
ATOM 2013 O O . MET A 1 259 ? 6.699 -7.068 27.983 1.00 61.62 259 MET A O 1
ATOM 2017 N N . GLY A 1 260 ? 6.442 -7.396 30.188 1.00 62.81 260 GLY A N 1
ATOM 2018 C CA . GLY A 1 260 ? 7.818 -7.837 30.438 1.00 62.81 260 GLY A CA 1
ATOM 2019 C C . GLY A 1 260 ? 8.426 -7.250 31.707 1.00 62.81 260 GLY A C 1
ATOM 2020 O O . GLY A 1 260 ? 9.583 -7.524 32.020 1.00 62.81 260 GLY A O 1
ATOM 2021 N N . GLY A 1 261 ? 7.673 -6.448 32.457 1.00 75.69 261 GLY A N 1
ATOM 2022 C CA . GLY A 1 261 ? 8.129 -5.718 33.626 1.00 75.69 261 GLY A CA 1
ATOM 2023 C C . GLY A 1 261 ? 9.370 -4.897 33.297 1.00 75.69 261 GLY A C 1
ATOM 2024 O O . GLY A 1 261 ? 9.387 -4.081 32.372 1.00 75.69 261 GLY A O 1
ATOM 2025 N N . ARG A 1 262 ? 10.442 -5.167 34.044 1.00 83.44 262 ARG A N 1
ATOM 2026 C CA . ARG A 1 262 ? 11.775 -4.577 33.853 1.00 83.44 262 ARG A CA 1
ATOM 2027 C C . ARG A 1 262 ? 12.647 -5.345 32.848 1.00 83.44 262 ARG A C 1
ATOM 2029 O O . ARG A 1 262 ? 13.846 -5.100 32.767 1.00 83.44 262 ARG A O 1
ATOM 2036 N N . CYS A 1 263 ? 12.089 -6.285 32.086 1.00 67.31 263 CYS A N 1
ATOM 2037 C CA . CYS A 1 263 ? 12.769 -7.026 31.023 1.00 67.31 263 CYS A CA 1
ATOM 2038 C C . CYS A 1 263 ? 12.362 -6.495 29.639 1.00 67.31 263 CYS A C 1
ATOM 2040 O O . CYS A 1 263 ? 11.300 -6.826 29.121 1.00 67.31 263 CYS A O 1
ATOM 2042 N N . GLY A 1 264 ? 13.243 -5.725 28.998 1.00 80.00 264 GLY A N 1
ATOM 2043 C CA . GLY A 1 264 ? 12.997 -5.101 27.696 1.00 80.00 264 GLY A CA 1
ATOM 2044 C C . GLY A 1 264 ? 13.014 -6.032 26.480 1.00 80.00 264 GLY A C 1
ATOM 2045 O O . GLY A 1 264 ? 12.944 -5.548 25.353 1.00 80.00 264 GLY A O 1
ATOM 2046 N N . PHE A 1 265 ? 13.134 -7.350 26.669 1.00 69.81 265 PHE A N 1
ATOM 2047 C CA . PHE A 1 265 ? 13.262 -8.310 25.567 1.00 69.81 265 PHE A CA 1
ATOM 2048 C C . PHE A 1 265 ? 12.077 -8.233 24.597 1.00 69.81 265 PHE A C 1
ATOM 2050 O O . PHE A 1 265 ? 12.276 -8.113 23.389 1.00 69.81 265 PHE A O 1
ATOM 2057 N N . LEU A 1 266 ? 10.847 -8.242 25.120 1.00 56.97 266 LEU A N 1
ATOM 2058 C CA . LEU A 1 266 ? 9.640 -8.172 24.295 1.00 56.97 266 LEU A CA 1
ATOM 2059 C C . LEU A 1 266 ? 9.532 -6.830 23.566 1.00 56.97 266 LEU A C 1
ATOM 2061 O O . LEU A 1 266 ? 9.256 -6.819 22.368 1.00 56.97 266 LEU A O 1
ATOM 2065 N N . ALA A 1 267 ? 9.830 -5.720 24.243 1.00 74.69 267 ALA A N 1
ATOM 2066 C CA . ALA A 1 267 ? 9.810 -4.386 23.650 1.00 74.69 267 ALA A CA 1
ATOM 2067 C C . ALA A 1 267 ? 10.814 -4.242 22.490 1.00 74.69 267 ALA A C 1
ATOM 2069 O O . ALA A 1 267 ? 10.457 -3.767 21.413 1.00 74.69 267 ALA A O 1
ATOM 2070 N N . ILE A 1 268 ? 12.057 -4.705 22.675 1.00 70.81 268 ILE A N 1
ATOM 2071 C CA . ILE A 1 268 ? 13.110 -4.641 21.648 1.00 70.81 268 ILE A CA 1
ATOM 2072 C C . ILE A 1 268 ? 12.772 -5.541 20.462 1.00 70.81 268 ILE A C 1
ATOM 2074 O O . ILE A 1 268 ? 12.868 -5.111 19.313 1.00 70.81 268 ILE A O 1
ATOM 2078 N N . MET A 1 269 ? 12.360 -6.783 20.723 1.00 61.31 269 MET A N 1
ATOM 2079 C CA . MET A 1 269 ? 12.009 -7.718 19.655 1.00 61.31 269 MET A CA 1
ATOM 2080 C C . MET A 1 269 ? 10.797 -7.231 18.863 1.00 61.31 269 MET A C 1
ATOM 2082 O O . MET A 1 269 ? 10.793 -7.327 17.638 1.00 61.31 269 MET A O 1
ATOM 2086 N N . THR A 1 270 ? 9.812 -6.645 19.544 1.00 55.19 270 THR A N 1
ATOM 2087 C CA . THR A 1 270 ? 8.651 -6.021 18.903 1.00 55.19 270 THR A CA 1
ATOM 2088 C C . THR A 1 270 ? 9.087 -4.847 18.038 1.00 55.19 270 THR A C 1
ATOM 2090 O O . THR A 1 270 ? 8.726 -4.813 16.869 1.00 55.19 270 THR A O 1
ATOM 2093 N N . ALA A 1 271 ? 9.923 -3.939 18.550 1.00 73.69 271 ALA A N 1
ATOM 2094 C CA . ALA A 1 271 ? 10.410 -2.796 17.781 1.00 73.69 271 ALA A CA 1
ATOM 2095 C C . ALA A 1 271 ? 11.187 -3.215 16.523 1.00 73.69 271 ALA A C 1
ATOM 2097 O O . ALA A 1 271 ? 10.966 -2.667 15.445 1.00 73.69 271 ALA A O 1
ATOM 2098 N N . LEU A 1 272 ? 12.051 -4.228 16.633 1.00 61.56 272 LEU A N 1
ATOM 2099 C CA . LEU A 1 272 ? 12.796 -4.768 15.494 1.00 61.56 272 LEU A CA 1
ATOM 2100 C C . LEU A 1 272 ? 11.883 -5.444 14.466 1.00 61.56 272 LEU A C 1
ATOM 2102 O O . LEU A 1 272 ? 12.097 -5.289 13.265 1.00 61.56 272 LEU A O 1
ATOM 2106 N N . ALA A 1 273 ? 10.877 -6.190 14.924 1.00 49.66 273 ALA A N 1
ATOM 2107 C CA . ALA A 1 273 ? 9.953 -6.907 14.052 1.00 49.66 273 ALA A CA 1
ATOM 2108 C C . ALA A 1 273 ? 8.977 -5.968 13.327 1.00 49.66 273 ALA A C 1
ATOM 2110 O O . ALA A 1 273 ? 8.656 -6.203 12.163 1.00 49.66 273 ALA A O 1
ATOM 2111 N N . THR A 1 274 ? 8.517 -4.909 13.997 1.00 54.84 274 THR A N 1
ATOM 2112 C CA . THR A 1 274 ? 7.551 -3.946 13.444 1.00 54.84 274 THR A CA 1
ATOM 2113 C C . THR A 1 274 ? 8.213 -2.776 12.725 1.00 54.84 274 THR A C 1
ATOM 2115 O O . THR A 1 274 ? 7.533 -2.026 12.029 1.00 54.84 274 THR A O 1
ATOM 2118 N N . GLY A 1 275 ? 9.534 -2.620 12.856 1.00 63.69 275 GLY A N 1
ATOM 2119 C CA . GLY A 1 275 ? 10.253 -1.464 12.329 1.00 63.69 275 GLY A CA 1
ATOM 2120 C C . GLY A 1 275 ? 9.952 -0.180 13.101 1.00 63.69 275 GLY A C 1
ATOM 2121 O O . GLY A 1 275 ? 9.975 0.898 12.508 1.00 63.69 275 GLY A O 1
ATOM 2122 N N . ALA A 1 276 ? 9.652 -0.290 14.399 1.00 74.50 276 ALA A N 1
ATOM 2123 C CA . ALA A 1 276 ? 9.449 0.870 15.252 1.00 74.50 276 ALA A CA 1
ATOM 2124 C C . ALA A 1 276 ? 10.726 1.713 15.350 1.00 74.50 276 ALA A C 1
ATOM 2126 O O . ALA A 1 276 ? 11.844 1.196 15.367 1.00 74.50 276 ALA A O 1
ATOM 2127 N N . ASP A 1 277 ? 10.552 3.026 15.440 1.00 81.81 277 ASP A N 1
ATOM 2128 C CA . ASP A 1 277 ? 11.650 3.987 15.462 1.00 81.81 277 ASP A CA 1
ATOM 2129 C C . ASP A 1 277 ? 12.449 3.945 16.762 1.00 81.81 277 ASP A C 1
ATOM 2131 O O . ASP A 1 277 ? 13.659 4.188 16.758 1.00 81.81 277 ASP A O 1
ATOM 2135 N N . LYS A 1 278 ? 11.787 3.627 17.880 1.00 87.25 278 LYS A N 1
ATOM 2136 C CA . LYS A 1 278 ? 12.441 3.535 19.185 1.00 87.25 278 LYS A CA 1
ATOM 2137 C C . LYS A 1 278 ? 11.800 2.461 20.061 1.00 87.25 278 LYS A C 1
ATOM 2139 O O . LYS A 1 278 ? 10.582 2.301 20.085 1.00 87.25 278 LYS A O 1
ATOM 2144 N N . ALA A 1 279 ? 12.638 1.763 20.821 1.00 87.12 279 ALA A N 1
ATOM 2145 C CA . ALA A 1 279 ? 12.224 0.956 21.961 1.00 87.12 279 ALA A CA 1
ATOM 2146 C C . ALA A 1 279 ? 12.664 1.658 23.254 1.00 87.12 279 ALA A C 1
ATOM 2148 O O . ALA A 1 279 ? 13.808 2.102 23.345 1.00 87.12 279 ALA A O 1
ATOM 2149 N N . LEU A 1 280 ? 1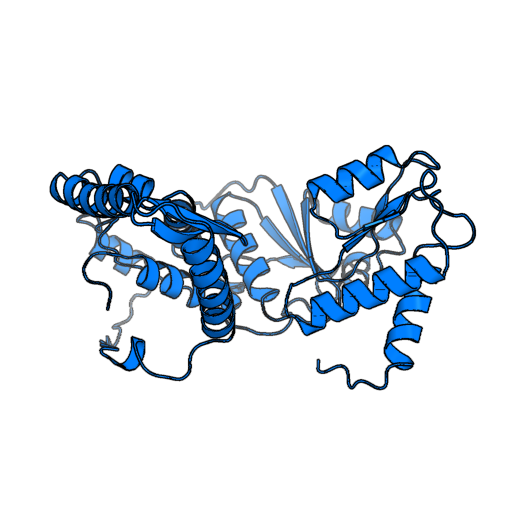1.767 1.763 24.230 1.00 88.94 280 LEU A N 1
ATOM 2150 C CA . LEU A 1 280 ? 12.032 2.267 25.574 1.00 88.94 280 LEU A CA 1
ATOM 2151 C C . LEU A 1 280 ? 11.961 1.095 26.546 1.00 88.94 280 LEU A C 1
ATOM 2153 O O . LEU A 1 280 ? 10.922 0.448 26.682 1.00 88.94 280 LEU A O 1
ATOM 2157 N N . VAL A 1 281 ? 13.073 0.800 27.206 1.00 90.44 281 VAL A N 1
ATOM 2158 C CA . VAL A 1 281 ? 13.231 -0.380 28.060 1.00 90.44 281 VAL A CA 1
ATOM 2159 C C . VAL A 1 281 ? 13.945 -0.018 29.347 1.00 90.44 281 VAL A C 1
ATOM 2161 O O . VAL A 1 281 ? 14.662 0.967 29.388 1.00 90.44 281 VAL A O 1
ATOM 2164 N N . PHE A 1 282 ? 13.792 -0.842 30.381 1.00 87.50 282 PHE A N 1
ATOM 2165 C CA . PHE A 1 282 ? 14.422 -0.593 31.680 1.00 87.50 282 PHE A CA 1
ATOM 2166 C C . PHE A 1 282 ? 15.954 -0.688 31.632 1.00 87.50 282 PHE A C 1
ATOM 2168 O O . PHE A 1 282 ? 16.649 -0.090 32.439 1.00 87.50 282 PHE A O 1
ATOM 2175 N N . GLN A 1 283 ? 16.490 -1.479 30.699 1.00 88.12 283 GLN A N 1
ATOM 2176 C CA . GLN A 1 283 ? 17.928 -1.702 30.536 1.00 88.12 283 GLN A CA 1
ATOM 2177 C C . GLN A 1 283 ? 18.676 -0.488 29.969 1.00 88.12 283 GLN A C 1
ATOM 2179 O O . GLN A 1 283 ? 19.901 -0.443 30.061 1.00 88.12 283 GLN A O 1
ATOM 2184 N N . GLU A 1 284 ? 17.966 0.445 29.339 1.00 84.75 284 GLU A N 1
ATOM 2185 C CA . GLU A 1 284 ? 18.526 1.657 28.749 1.00 84.75 284 GLU A CA 1
ATOM 2186 C C . GLU A 1 284 ? 17.862 2.831 29.457 1.00 84.75 284 GLU A C 1
ATOM 2188 O O . GLU A 1 284 ? 16.694 3.116 29.211 1.00 84.75 284 GLU A O 1
ATOM 2193 N N . ASP A 1 285 ? 18.590 3.490 30.358 1.00 77.94 285 ASP A N 1
ATOM 2194 C CA . ASP A 1 285 ? 18.094 4.717 30.971 1.00 77.94 285 ASP A CA 1
ATOM 2195 C C . ASP A 1 285 ? 17.855 5.761 29.880 1.00 77.94 285 ASP A C 1
ATOM 2197 O O . ASP A 1 285 ? 18.707 5.984 29.019 1.00 77.94 285 ASP A O 1
ATOM 2201 N N . PHE A 1 286 ? 16.701 6.419 29.934 1.00 78.31 286 PHE A N 1
ATOM 2202 C CA . PHE A 1 286 ? 16.376 7.528 29.052 1.00 78.31 286 PHE A CA 1
ATOM 2203 C C . PHE A 1 286 ? 16.008 8.760 29.872 1.00 78.31 286 PHE A C 1
ATOM 2205 O O . PHE A 1 286 ? 15.128 8.753 30.731 1.00 78.31 286 PHE A O 1
ATOM 2212 N N . THR A 1 287 ? 16.719 9.841 29.596 1.00 80.88 287 THR A N 1
ATOM 2213 C CA . THR A 1 287 ? 16.548 11.155 30.209 1.00 80.88 287 THR A CA 1
ATOM 2214 C C . THR A 1 287 ? 15.478 11.969 29.478 1.00 80.88 287 THR A C 1
ATOM 2216 O O . THR A 1 287 ? 15.174 11.721 28.310 1.00 80.88 287 THR A O 1
ATOM 2219 N N . GLU A 1 288 ? 14.961 13.031 30.105 1.00 77.31 288 GLU A N 1
ATOM 2220 C CA . GLU A 1 288 ? 14.063 13.990 29.431 1.00 77.31 288 GLU A CA 1
ATOM 2221 C C . GLU A 1 288 ? 14.662 14.548 28.130 1.00 77.31 288 GLU A C 1
ATOM 2223 O O . GLU A 1 288 ? 13.956 14.803 27.155 1.00 77.31 288 GLU A O 1
ATOM 2228 N N . LYS A 1 289 ? 15.991 14.699 28.081 1.00 78.38 289 LYS A N 1
ATOM 2229 C CA . LYS A 1 289 ? 16.706 15.157 26.887 1.00 78.38 289 LYS A CA 1
ATOM 2230 C C . LYS A 1 289 ? 16.610 14.152 25.737 1.00 78.38 289 LYS A C 1
ATOM 2232 O O . LYS A 1 289 ? 16.515 14.559 24.581 1.00 78.38 289 LYS A O 1
ATOM 2237 N N . GLU A 1 290 ? 16.633 12.858 26.034 1.00 80.31 290 GLU A N 1
ATOM 2238 C CA . GLU A 1 290 ? 16.483 11.798 25.033 1.00 80.31 290 GLU A CA 1
ATOM 2239 C C . GLU A 1 290 ? 15.039 11.663 24.569 1.00 80.31 290 GLU A C 1
ATOM 2241 O O . GLU A 1 290 ? 14.814 11.518 23.371 1.00 80.31 290 GLU A O 1
ATOM 2246 N N . ILE A 1 291 ? 14.068 11.825 25.469 1.00 80.06 291 ILE A N 1
ATOM 2247 C CA . ILE A 1 291 ? 12.647 11.924 25.107 1.00 80.06 291 ILE A CA 1
ATOM 2248 C C . ILE A 1 291 ? 12.420 13.111 24.162 1.00 80.06 291 ILE A C 1
ATOM 2250 O O . ILE A 1 291 ? 11.810 12.967 23.104 1.00 80.06 291 ILE A O 1
ATOM 2254 N N . ARG A 1 292 ? 12.995 14.275 24.477 1.00 81.12 292 ARG A N 1
ATOM 2255 C CA . ARG A 1 292 ? 12.934 15.446 23.595 1.00 81.12 292 ARG A CA 1
ATOM 2256 C C . ARG A 1 292 ? 13.570 15.174 22.232 1.00 81.12 292 ARG A C 1
ATOM 2258 O O . ARG A 1 292 ? 13.023 15.585 21.214 1.00 81.12 292 ARG A O 1
ATOM 2265 N N . LYS A 1 293 ? 14.698 14.462 22.196 1.00 82.38 293 LYS A N 1
ATOM 2266 C CA . LYS A 1 293 ? 15.349 14.074 20.940 1.00 82.38 293 LYS A CA 1
ATOM 2267 C C . LYS A 1 293 ? 14.480 13.123 20.115 1.00 82.38 293 LYS A C 1
ATOM 2269 O O . LYS A 1 293 ? 14.375 13.309 18.912 1.00 82.38 293 LYS A O 1
ATOM 2274 N N . ILE A 1 294 ? 13.815 12.160 20.754 1.00 82.88 294 ILE A N 1
ATOM 2275 C CA . ILE A 1 294 ? 12.835 11.275 20.108 1.00 82.88 294 ILE A CA 1
ATOM 2276 C C . ILE A 1 294 ? 11.723 12.104 19.450 1.00 82.88 294 ILE A C 1
ATOM 2278 O O . ILE A 1 294 ? 11.345 11.837 18.312 1.00 82.88 294 ILE A O 1
ATOM 2282 N N . PHE A 1 295 ? 11.240 13.151 20.121 1.00 81.81 295 PHE A N 1
ATOM 2283 C CA . PHE A 1 295 ? 10.226 14.048 19.560 1.00 81.81 295 PHE A CA 1
ATOM 2284 C C . PHE A 1 295 ? 10.757 14.904 18.410 1.00 81.81 295 PHE A C 1
ATOM 2286 O O . PHE A 1 295 ? 10.052 15.112 17.425 1.00 81.81 295 PHE A O 1
ATOM 2293 N N . GLU A 1 296 ? 11.998 15.381 18.498 1.00 82.31 296 GLU A N 1
ATOM 2294 C CA . GLU A 1 296 ? 12.666 16.074 17.395 1.00 82.31 296 GLU A CA 1
ATOM 2295 C C . GLU A 1 296 ? 12.846 15.151 16.185 1.00 82.31 296 GLU A C 1
ATOM 2297 O O . GLU A 1 296 ? 12.541 15.553 15.065 1.00 82.31 296 GLU A O 1
ATOM 2302 N N . ASP A 1 297 ? 13.264 13.905 16.402 1.00 80.00 297 ASP A N 1
ATOM 2303 C CA . ASP A 1 297 ? 13.424 12.898 15.354 1.00 80.00 297 ASP A CA 1
ATOM 2304 C C . ASP A 1 297 ? 12.071 12.558 14.709 1.00 80.00 297 ASP A C 1
ATOM 2306 O O . ASP A 1 297 ? 11.967 12.524 13.480 1.00 80.00 297 ASP A O 1
ATOM 2310 N N . ALA A 1 298 ? 11.016 12.394 15.514 1.00 75.38 298 ALA A N 1
ATOM 2311 C CA . ALA A 1 298 ? 9.645 12.209 15.040 1.00 75.38 298 ALA A CA 1
ATOM 2312 C C . ALA A 1 298 ? 9.157 13.405 14.212 1.00 75.38 298 ALA A C 1
ATOM 2314 O O . ALA A 1 298 ? 8.616 13.227 13.118 1.00 75.38 298 ALA A O 1
ATOM 2315 N N . TRP A 1 299 ? 9.418 14.627 14.685 1.00 74.62 299 TRP A N 1
ATOM 2316 C CA . TRP A 1 299 ? 9.103 15.863 13.973 1.00 74.62 299 TRP A CA 1
ATOM 2317 C C . TRP A 1 299 ? 9.818 15.939 12.621 1.00 74.62 299 TRP A C 1
ATOM 2319 O O . TRP A 1 299 ? 9.183 16.156 11.590 1.00 74.62 299 TRP A O 1
ATOM 2329 N N . PHE A 1 300 ? 11.132 15.707 12.599 1.00 75.44 300 PHE A N 1
ATOM 2330 C CA . PHE A 1 300 ? 11.923 15.729 11.369 1.00 75.44 300 PHE A CA 1
ATOM 2331 C C . PHE A 1 300 ? 11.513 14.632 10.388 1.00 75.44 300 PHE A C 1
ATOM 2333 O O . PHE A 1 300 ? 11.565 14.846 9.175 1.00 75.44 300 PHE A O 1
ATOM 2340 N N . LYS A 1 301 ? 11.120 13.454 10.883 1.00 72.06 301 LYS A N 1
ATOM 2341 C CA . LYS A 1 301 ? 10.609 12.366 10.044 1.00 72.06 301 LYS A CA 1
ATOM 2342 C C . LYS A 1 301 ? 9.283 12.766 9.391 1.00 72.06 301 LYS A C 1
ATOM 2344 O O . LYS A 1 301 ? 9.119 12.541 8.190 1.00 72.06 301 LYS A O 1
ATOM 2349 N N . ASN A 1 302 ? 8.407 13.439 10.140 1.00 64.38 302 ASN A N 1
ATOM 2350 C CA . ASN A 1 302 ? 7.140 13.965 9.638 1.00 64.38 302 ASN A CA 1
ATOM 2351 C C . ASN A 1 302 ? 7.334 15.094 8.605 1.00 64.38 302 ASN A C 1
ATOM 2353 O O . ASN A 1 302 ? 6.795 15.006 7.507 1.00 64.38 302 ASN A O 1
ATOM 2357 N N . GLU A 1 303 ? 8.178 16.098 8.885 1.00 68.31 303 GLU A N 1
ATOM 2358 C CA . GLU A 1 303 ? 8.501 17.183 7.931 1.00 68.31 303 GLU A CA 1
ATOM 2359 C C . GLU A 1 303 ? 9.072 16.671 6.601 1.00 68.31 303 GLU A C 1
ATOM 2361 O O . GLU A 1 303 ? 8.968 17.330 5.567 1.00 68.31 303 GLU A O 1
ATOM 2366 N N . ARG A 1 304 ? 9.711 15.500 6.620 1.00 67.06 304 ARG A N 1
ATOM 2367 C CA . ARG A 1 304 ? 10.317 14.874 5.441 1.00 67.06 304 ARG A CA 1
ATOM 2368 C C . ARG A 1 304 ? 9.385 13.902 4.719 1.00 67.06 304 ARG A C 1
ATOM 2370 O O . ARG A 1 304 ? 9.854 13.215 3.812 1.00 67.06 304 ARG A O 1
ATOM 2377 N N . GLU A 1 305 ? 8.115 13.824 5.120 1.00 55.38 305 GLU A N 1
ATOM 2378 C CA . GLU A 1 305 ? 7.117 12.881 4.595 1.00 55.38 305 GLU A CA 1
ATOM 2379 C C . GLU A 1 305 ? 7.574 11.406 4.696 1.00 55.38 305 GLU A C 1
ATOM 2381 O O . GLU A 1 305 ? 7.167 10.554 3.907 1.00 55.38 305 GLU A O 1
ATOM 2386 N N . LEU A 1 306 ? 8.443 11.071 5.662 1.00 48.53 306 LEU A N 1
ATOM 2387 C CA . LEU A 1 306 ? 9.027 9.728 5.820 1.00 48.53 306 LEU A CA 1
ATOM 2388 C C . LEU A 1 306 ? 8.138 8.759 6.628 1.00 48.53 306 LEU A C 1
ATOM 2390 O O . LEU A 1 306 ? 8.612 7.714 7.076 1.00 48.53 306 LEU A O 1
ATOM 2394 N N . GLY A 1 307 ? 6.845 9.064 6.762 1.00 56.47 307 GLY A N 1
ATOM 2395 C CA . GLY A 1 307 ? 5.846 8.192 7.384 1.00 56.47 307 GLY A CA 1
ATOM 2396 C C . GLY A 1 307 ? 5.801 8.254 8.916 1.00 56.47 307 GLY A C 1
ATOM 2397 O O . GLY A 1 307 ? 6.279 9.202 9.533 1.00 56.47 307 GLY A O 1
ATOM 2398 N N . HIS A 1 308 ? 5.170 7.237 9.510 1.00 65.25 308 HIS A N 1
ATOM 2399 C CA . HIS A 1 308 ? 4.860 7.131 10.941 1.00 65.25 308 HIS A CA 1
ATOM 2400 C C . HIS A 1 308 ? 6.115 7.055 11.830 1.00 65.25 308 HIS A C 1
ATOM 2402 O O . HIS A 1 308 ? 7.156 6.566 11.389 1.00 65.25 308 HIS A O 1
ATOM 2408 N N . TYR A 1 309 ? 5.999 7.521 13.081 1.00 70.75 309 TYR A N 1
ATOM 2409 C CA . TYR A 1 309 ? 7.004 7.332 14.132 1.00 70.75 309 TYR A CA 1
ATOM 2410 C C . TYR A 1 309 ? 6.419 6.463 15.248 1.00 70.75 309 TYR A C 1
ATOM 2412 O O . TYR A 1 309 ? 5.452 6.875 15.890 1.00 70.75 309 TYR A O 1
ATOM 2420 N N . THR A 1 310 ? 6.978 5.273 15.463 1.00 74.38 310 THR A N 1
ATOM 2421 C CA . THR A 1 310 ? 6.444 4.305 16.440 1.00 74.38 310 THR A CA 1
ATOM 2422 C C . THR A 1 310 ? 7.407 4.120 17.604 1.00 74.38 310 THR A C 1
ATOM 2424 O O . THR A 1 310 ? 8.604 3.914 17.399 1.00 74.38 310 THR A O 1
ATOM 2427 N N . ILE A 1 311 ? 6.878 4.157 18.830 1.00 85.69 311 ILE A N 1
ATOM 2428 C CA . ILE A 1 311 ? 7.634 3.900 20.058 1.00 85.69 311 ILE A CA 1
ATOM 2429 C C . ILE A 1 311 ? 7.051 2.661 20.732 1.00 85.69 311 ILE A C 1
ATOM 2431 O O . ILE A 1 311 ? 5.858 2.620 21.025 1.00 85.69 311 ILE A O 1
ATOM 2435 N N . ILE A 1 312 ? 7.895 1.671 21.012 1.00 82.62 312 ILE A N 1
ATOM 2436 C CA . ILE A 1 312 ? 7.531 0.514 21.835 1.00 82.62 312 ILE A CA 1
ATOM 2437 C C . ILE A 1 312 ? 8.099 0.724 23.236 1.00 82.62 312 ILE A C 1
ATOM 2439 O O . ILE A 1 312 ? 9.310 0.857 23.379 1.00 82.62 312 ILE A O 1
ATOM 2443 N N . ARG A 1 313 ? 7.267 0.746 24.277 1.00 89.25 313 ARG A N 1
ATOM 2444 C CA . ARG A 1 313 ? 7.708 0.891 25.675 1.00 89.25 313 ARG A CA 1
ATOM 2445 C C . ARG A 1 313 ? 7.485 -0.415 26.439 1.00 89.25 313 ARG A C 1
ATOM 2447 O O . ARG A 1 313 ? 6.436 -1.031 26.319 1.00 89.25 313 ARG A O 1
ATOM 2454 N N . SER A 1 314 ? 8.455 -0.854 27.234 1.00 87.75 314 SER A N 1
ATOM 2455 C CA . SER A 1 314 ? 8.247 -1.912 28.237 1.00 87.75 314 SER A CA 1
ATOM 2456 C C . SER A 1 314 ? 7.454 -1.341 29.415 1.00 87.75 314 SER A C 1
ATOM 2458 O O . SER A 1 314 ? 7.770 -0.241 29.862 1.00 87.75 314 SER A O 1
ATOM 2460 N N . GLU A 1 315 ? 6.481 -2.069 29.965 1.00 80.56 315 GLU A N 1
ATOM 2461 C CA . GLU A 1 315 ? 5.633 -1.590 31.077 1.00 80.56 315 GLU A CA 1
ATOM 2462 C C . GLU A 1 315 ? 6.454 -1.047 32.268 1.00 80.56 315 GLU A C 1
ATOM 2464 O O . GLU A 1 315 ? 6.159 0.023 32.804 1.00 80.56 315 GLU A O 1
ATOM 2469 N N . GLY A 1 316 ? 7.567 -1.715 32.600 1.00 82.50 316 GLY A N 1
ATOM 2470 C CA . GLY A 1 316 ? 8.520 -1.310 33.636 1.00 82.50 316 GLY A CA 1
ATOM 2471 C C . GLY A 1 316 ? 9.747 -0.560 33.120 1.00 82.50 316 GLY A C 1
ATOM 2472 O O . GLY A 1 316 ? 10.784 -0.615 33.773 1.00 82.50 316 GLY A O 1
ATOM 2473 N N . ALA A 1 317 ? 9.681 0.085 31.949 1.00 85.62 317 ALA A N 1
ATOM 2474 C CA . ALA A 1 317 ? 10.818 0.802 31.367 1.00 85.62 317 ALA A CA 1
ATOM 2475 C C 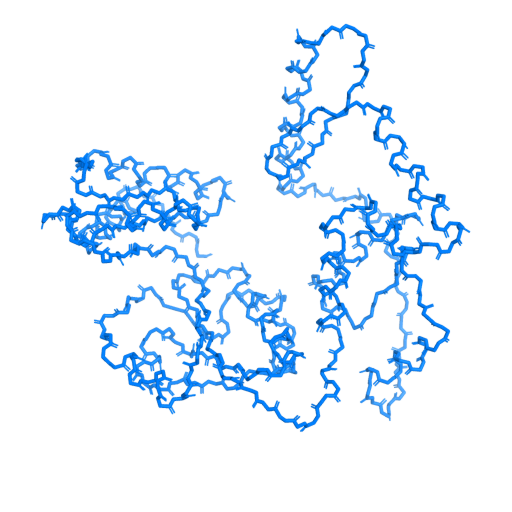. ALA A 1 317 ? 11.316 1.942 32.261 1.00 85.62 317 ALA A C 1
ATOM 2477 O O . ALA A 1 317 ? 12.516 2.128 32.419 1.00 85.62 317 ALA A O 1
ATOM 2478 N N . ASN A 1 318 ? 10.391 2.702 32.842 1.00 86.25 318 ASN A N 1
ATOM 2479 C CA . ASN A 1 318 ? 10.700 3.774 33.773 1.00 86.25 318 ASN A CA 1
ATOM 2480 C C . ASN A 1 318 ? 9.448 4.102 34.596 1.00 86.25 318 ASN A C 1
ATOM 2482 O O . ASN A 1 318 ? 8.368 4.272 34.022 1.00 86.25 318 ASN A O 1
ATOM 2486 N N . ASP A 1 319 ? 9.611 4.185 35.917 1.00 82.00 319 ASP A N 1
ATOM 2487 C CA . ASP A 1 319 ? 8.507 4.359 36.866 1.00 82.00 319 ASP A CA 1
ATOM 2488 C C . ASP A 1 319 ? 7.957 5.802 36.872 1.00 82.00 319 ASP A C 1
ATOM 2490 O O . ASP A 1 319 ? 6.785 6.008 37.177 1.00 82.00 319 ASP A O 1
ATOM 2494 N N . SER A 1 320 ? 8.769 6.806 36.512 1.00 78.88 320 SER A N 1
ATOM 2495 C CA . SER A 1 320 ? 8.345 8.214 36.435 1.00 78.88 320 SER A CA 1
ATOM 2496 C C . SER A 1 320 ? 7.875 8.625 35.041 1.00 78.88 320 SER A C 1
ATOM 2498 O O . SER A 1 320 ? 7.030 9.507 34.911 1.00 78.88 320 SER A O 1
ATOM 2500 N N . THR A 1 321 ? 8.390 7.979 33.994 1.00 79.69 321 THR A N 1
ATOM 2501 C CA . THR A 1 321 ? 8.056 8.295 32.601 1.00 79.69 321 THR A CA 1
ATOM 2502 C C . THR A 1 321 ? 7.123 7.233 32.018 1.00 79.69 321 THR A C 1
ATOM 2504 O O . THR A 1 321 ? 7.541 6.284 31.341 1.00 79.69 321 THR A O 1
ATOM 2507 N N . THR A 1 322 ? 5.834 7.384 32.312 1.00 81.81 322 THR A N 1
ATOM 2508 C CA . THR A 1 322 ? 4.766 6.512 31.803 1.00 81.81 322 THR A CA 1
ATOM 2509 C C . THR A 1 322 ? 4.432 6.832 30.343 1.00 81.81 322 THR A C 1
ATOM 2511 O O . THR A 1 322 ? 4.802 7.890 29.829 1.00 81.81 322 THR A O 1
ATOM 2514 N N . CYS A 1 323 ? 3.700 5.943 29.660 1.00 76.12 323 CYS A N 1
ATOM 2515 C CA . CYS A 1 323 ? 3.186 6.226 28.312 1.00 76.12 323 CYS A CA 1
ATOM 2516 C C . CYS A 1 323 ? 2.388 7.540 28.264 1.00 76.12 323 CYS A C 1
ATOM 2518 O O . CYS A 1 323 ? 2.532 8.320 27.323 1.00 76.12 323 CYS A O 1
ATOM 2520 N N . GLU A 1 324 ? 1.611 7.815 29.313 1.00 75.12 324 GLU A N 1
ATOM 2521 C CA . GLU A 1 324 ? 0.782 9.015 29.423 1.00 75.12 324 GLU A CA 1
ATOM 2522 C C . GLU A 1 324 ? 1.621 10.290 29.575 1.00 75.12 324 GLU A C 1
ATOM 2524 O O . GLU A 1 324 ? 1.328 11.314 28.958 1.00 75.12 324 GLU A O 1
ATOM 2529 N N . GLU A 1 325 ? 2.717 10.213 30.332 1.00 78.25 325 GLU A N 1
ATOM 2530 C CA . GLU A 1 325 ? 3.642 11.332 30.513 1.00 78.25 325 GLU A CA 1
ATOM 2531 C C . GLU A 1 325 ? 4.415 11.635 29.219 1.00 78.25 325 GLU A C 1
ATOM 2533 O O . GLU A 1 325 ? 4.571 12.794 28.833 1.00 78.25 325 GLU A O 1
ATOM 2538 N N . ILE A 1 326 ? 4.840 10.601 28.482 1.00 79.56 326 ILE A N 1
ATOM 2539 C CA . ILE A 1 326 ? 5.468 10.767 27.159 1.00 79.56 326 ILE A CA 1
ATOM 2540 C C . ILE A 1 326 ? 4.475 11.412 26.185 1.00 79.56 326 ILE A C 1
ATOM 2542 O O . ILE A 1 326 ? 4.840 12.350 25.473 1.00 79.56 326 ILE A O 1
ATOM 2546 N N . ARG A 1 327 ? 3.213 10.965 26.180 1.00 75.00 327 ARG A N 1
ATOM 2547 C CA . ARG A 1 327 ? 2.147 11.556 25.358 1.00 75.00 327 ARG A CA 1
ATOM 2548 C C . ARG A 1 327 ? 1.951 13.036 25.686 1.00 75.00 327 ARG A C 1
ATOM 2550 O O . ARG A 1 327 ? 1.976 13.870 24.784 1.00 75.00 327 ARG A O 1
ATOM 2557 N N . ARG A 1 328 ? 1.811 13.372 26.970 1.00 74.25 328 ARG A N 1
ATOM 2558 C CA . ARG A 1 328 ? 1.622 14.752 27.436 1.00 74.25 328 ARG A CA 1
ATOM 2559 C C . ARG A 1 328 ? 2.795 15.653 27.051 1.00 74.25 328 ARG A C 1
ATOM 2561 O O . ARG A 1 328 ? 2.590 16.770 26.580 1.00 74.25 328 ARG A O 1
ATOM 2568 N N . ASN A 1 329 ? 4.021 15.159 27.202 1.00 76.06 329 ASN A N 1
ATOM 2569 C CA . ASN A 1 329 ? 5.221 15.895 26.814 1.00 76.06 329 ASN A CA 1
ATOM 2570 C C . ASN A 1 329 ? 5.311 16.107 25.297 1.00 76.06 329 ASN A C 1
ATOM 2572 O O . ASN A 1 329 ? 5.740 17.174 24.859 1.00 76.06 329 ASN A O 1
ATOM 2576 N N . PHE A 1 330 ? 4.854 15.146 24.491 1.00 71.44 330 PHE A N 1
ATOM 2577 C CA . PHE A 1 330 ? 4.770 15.309 23.041 1.00 71.44 330 PHE A CA 1
ATOM 2578 C C . PHE A 1 330 ? 3.743 16.378 22.634 1.00 71.44 330 PHE A C 1
ATOM 2580 O O . PHE A 1 330 ? 4.036 17.231 21.794 1.00 71.44 330 PHE A O 1
ATOM 2587 N N . GLU A 1 331 ? 2.561 16.383 23.256 1.00 66.44 331 GLU A N 1
ATOM 2588 C CA . GLU A 1 331 ? 1.523 17.396 23.010 1.00 66.44 331 GLU A CA 1
ATOM 2589 C C . GLU A 1 331 ? 2.007 18.806 23.366 1.00 66.44 331 GLU A C 1
ATOM 2591 O O . GLU A 1 331 ? 1.855 19.738 22.573 1.00 66.44 331 GLU A O 1
ATOM 2596 N N . ASN A 1 332 ? 2.673 18.948 24.515 1.00 70.88 332 ASN A N 1
ATOM 2597 C CA . ASN A 1 332 ? 3.284 20.208 24.932 1.00 70.88 332 ASN A CA 1
ATOM 2598 C C . ASN A 1 332 ? 4.376 20.658 23.947 1.00 70.88 332 ASN A C 1
ATOM 2600 O O . ASN A 1 332 ? 4.372 21.811 23.509 1.00 70.88 332 ASN A O 1
ATOM 2604 N N . PHE A 1 333 ? 5.259 19.749 23.522 1.00 67.38 333 PHE A N 1
ATOM 2605 C CA . PHE A 1 333 ? 6.309 20.036 22.540 1.00 67.38 333 PHE A CA 1
ATOM 2606 C C . PHE A 1 333 ? 5.743 20.511 21.190 1.00 67.38 333 PHE A C 1
ATOM 2608 O O . PHE A 1 333 ? 6.286 21.433 20.575 1.00 67.38 333 PHE A O 1
ATOM 2615 N N . SER A 1 334 ? 4.616 19.940 20.751 1.00 54.59 334 SER A N 1
ATOM 2616 C CA . SER A 1 334 ? 3.909 20.381 19.543 1.00 54.59 334 SER A CA 1
ATOM 2617 C C . SER A 1 334 ? 3.326 21.794 19.672 1.00 54.59 334 SER A C 1
ATOM 2619 O O . SER A 1 334 ? 3.130 22.454 18.655 1.00 54.59 334 SER A O 1
ATOM 2621 N N . SER A 1 335 ? 3.034 22.266 20.889 1.00 48.41 335 SER A N 1
ATOM 2622 C CA . SER A 1 335 ? 2.489 23.610 21.132 1.00 48.41 335 SER A CA 1
ATOM 2623 C C . SER A 1 335 ? 3.560 24.705 21.271 1.00 48.41 335 SER A C 1
ATOM 2625 O O . SER A 1 335 ? 3.320 25.848 20.880 1.00 48.41 335 SER A O 1
ATOM 2627 N N . GLU A 1 336 ? 4.758 24.368 21.768 1.00 50.19 336 GLU A N 1
ATOM 2628 C CA . GLU A 1 336 ? 5.883 25.306 21.936 1.00 50.19 336 GLU A CA 1
ATOM 2629 C C . GLU A 1 336 ? 6.504 25.735 20.601 1.00 50.19 336 GLU A C 1
ATOM 2631 O O . GLU A 1 336 ? 6.853 26.903 20.399 1.00 50.19 336 GLU A O 1
ATOM 2636 N N . LYS A 1 337 ? 6.607 24.808 19.645 1.00 43.41 337 LYS A N 1
ATOM 2637 C CA . LYS A 1 337 ? 6.927 25.148 18.261 1.00 43.41 337 LYS A CA 1
ATOM 2638 C C . LYS A 1 337 ? 5.641 25.623 17.591 1.00 43.41 337 LYS A C 1
ATOM 2640 O O . LYS A 1 337 ? 4.931 24.802 17.033 1.00 43.41 337 LYS A O 1
ATOM 2645 N N . LYS A 1 338 ? 5.333 26.930 17.656 1.00 31.16 338 LYS A N 1
ATOM 2646 C CA . LYS A 1 338 ? 4.217 27.584 16.930 1.00 31.16 338 LYS A CA 1
ATOM 2647 C C . LYS A 1 338 ? 4.108 27.066 15.488 1.00 31.16 338 LYS A C 1
ATOM 2649 O O . LYS A 1 338 ? 4.729 27.620 14.583 1.00 31.16 338 LYS A O 1
ATOM 2654 N N . VAL A 1 339 ? 3.310 26.030 15.271 1.00 28.12 339 VAL A N 1
ATOM 2655 C CA . VAL A 1 339 ? 3.053 25.450 13.959 1.00 28.12 339 VAL A CA 1
ATOM 2656 C C . VAL A 1 339 ? 1.586 25.068 13.922 1.00 28.12 339 VAL A C 1
ATOM 2658 O O . VAL A 1 339 ? 1.083 24.313 14.749 1.00 28.12 339 VAL A O 1
ATOM 2661 N N . ILE A 1 340 ? 0.908 25.666 12.948 1.00 26.84 340 ILE A N 1
ATOM 2662 C CA . ILE A 1 340 ? -0.403 25.262 12.469 1.00 26.84 340 ILE A CA 1
ATOM 2663 C C . ILE A 1 340 ? -0.278 23.786 12.100 1.00 26.84 340 ILE A C 1
ATOM 2665 O O . ILE A 1 340 ? 0.433 23.443 11.155 1.00 26.84 340 ILE A O 1
ATOM 2669 N N . VAL A 1 341 ? -0.938 22.924 12.870 1.00 22.78 341 VAL A N 1
ATOM 2670 C CA . VAL A 1 341 ? -1.246 21.565 12.436 1.00 22.78 341 VAL A CA 1
ATOM 2671 C C . VAL A 1 341 ? -2.097 21.738 11.186 1.00 22.78 341 VAL A C 1
ATOM 2673 O O . VAL A 1 341 ? -3.224 22.221 11.260 1.00 22.78 341 VAL A O 1
ATOM 2676 N N . VAL A 1 342 ? -1.501 21.490 10.025 1.00 22.08 342 VAL A N 1
ATOM 2677 C CA . VAL A 1 342 ? -2.263 21.365 8.789 1.00 22.08 342 VAL A CA 1
ATOM 2678 C C . VAL A 1 342 ? -2.816 19.949 8.821 1.00 22.08 342 VAL A C 1
ATOM 2680 O O . VAL A 1 342 ? -2.043 18.993 8.743 1.00 22.08 342 VAL A O 1
ATOM 2683 N N . ASP A 1 343 ? -4.122 19.874 9.067 1.00 27.23 343 ASP A N 1
ATOM 2684 C CA . ASP A 1 343 ? -4.938 18.657 9.073 1.00 27.23 343 ASP A CA 1
ATOM 2685 C C . ASP A 1 343 ? -4.852 17.861 7.762 1.00 27.23 343 ASP A C 1
ATOM 2687 O O . ASP A 1 343 ? -4.766 18.487 6.673 1.00 27.23 343 ASP A O 1
#

Secondary structure (DSSP, 8-state):
--TT--HHHHHHHHHTT-S---BTTBPPPTTHHHHHHHHT---S---------GGGGG-SPPPHHHHHHHHHHHHHHHHHHHH--TT--EEEEEETTEEEEEEHHHHHHHHHHHHHHHHHT-HHHHHHHH-HHHHHHHHHHHHHHSPP---S---EEEEEEEESS--TTHHHHHHHHHHHHHHTTEEEEEETTHHHHHHTT-EEEE-TTTTTTGGG--S-TT--B------HHHHHHHHHHTTEEEEEEEES--EEEES-TT-THHHHHHHHHHT-SEEE-TTS---HHHHHHHHHHHHHHHHTT-----EEEETTS-SSS-HHHHHHHHHHHHHHS------

Radius of gyration: 24.59 Å; chains: 1; bounding box: 66×48×64 Å